Protein AF-A0A0A1A251-F1 (afdb_monomer_lite)

Foldseek 3Di:
DDDDPDDPVVVVVVVVVVVVVVVVVVVVVPVDPPPPPPPDPDDPPQPPPPVDDDQFDKDKGDKDKAFDDDVVRTQKIWIWIWMFTNPPPTKIKIWTWIDRSPDIWIWIDIPPPHTDTDDPDPDDDDDDDDDDDDDDDPPDDDDDDDPPDFKDWDDDPPDPDIDIDGDDPPDPWDKDWDWDDDQQFRTWTFIDTPVQATQWIWTQGNVRDIDIDGDDDDDDPDDDDDDDPVPDDPDDQDPPLLVLPVLWDKDWDQDPVPRDIDIDIDLVSCCSSPVVQKDKDWAFPPSHPDDPPGHTDIDIDGNVVSVVSSVVVSVVVVVVVVVVVVVVVVVVVVVVVVVVVVVVVD

Secondary structure (DSSP, 8-state):
--------HHHHHHHHHHHHHHHHHHHHHTS-------------------SS--SSSEEEPPPEEEEEEETTEEEEEEEEEEEEE-SSS--EEEEEEEE-SS-EEEEEEETTT--EEE--SS------SS-------TTS------TT-SEEEEE-TT-S-EEEEE--TT-SS-EEEEEE--SSSSEEEEEEETTS-EEEEEEE-TTS-EEEEESS----S--PPP--GGG--S--PPPSHHHHGGG---EEEE-TTT--EEEE--HHHHHHH-GGGEEEEEE-SSSS---TT--PEEEEEE-HHHHHHHHHHHHHHHHHHHHHHHHHHHHHHHHHHHHHHHHHT-

Radius of gyration: 42.55 Å; chains: 1; bounding box: 108×93×122 Å

InterPro domains:
  IPR030392 Intramolecular chaperone auto-processing domain [PF13884] (227-278)
  IPR030392 Intramolecular chaperone auto-processing domain [PS51688] (227-329)

Organism: Escherichia coli (NCBI:txid562)

Sequence (346 aa):
MVTKTVIPDDIKTLKSDVSKLKTDQGNYATKSYVDNKTTWNGYCNVIYDQKTLPTTGTIFSGKLHLSNKTGETENAYSDIYTRKNIDGTKDTMTRIVTHNGTKGIFWDFSDLYGGTLIFPGSDGYLKMGNCLMSYGVRGSNALIKFDNTDSLQIKYANHGSTMTLNTQGTAYSGVSTLLWGNSSRPVVYEIRDDGGLFLFYAQRNPDKTYQLEINGSCKATSFDQVSDRDLKENIQVIDNATERIRLMNGYTYRLKSNGMPYAGVIAQEALNAIPESVGSTIKYKSGDNGSDGEEGERYYTVDYSGVTGLLVQVARESDDRITALEEENAELRQRLSAIEAALASK

pLDDT: mean 82.23, std 15.15, range [40.25, 98.38]

Structure (mmCIF, N/CA/C/O backbone):
data_AF-A0A0A1A251-F1
#
_entry.id   AF-A0A0A1A251-F1
#
loop_
_atom_site.group_PDB
_atom_site.id
_atom_site.type_symbol
_atom_site.label_atom_id
_atom_site.label_alt_id
_atom_site.label_comp_id
_atom_site.label_asym_id
_atom_site.label_entity_id
_atom_site.label_seq_id
_atom_site.pdbx_PDB_ins_code
_atom_site.Cartn_x
_atom_site.Cartn_y
_atom_site.Cartn_z
_atom_site.occupancy
_atom_site.B_iso_or_equiv
_atom_site.auth_seq_id
_atom_site.auth_comp_id
_atom_site.auth_asym_id
_atom_site.auth_atom_id
_atom_site.pdbx_PDB_model_num
ATOM 1 N N . MET A 1 1 ? -7.389 71.622 -59.342 1.00 45.22 1 MET A N 1
ATOM 2 C CA . MET A 1 1 ? -7.476 70.544 -58.335 1.00 45.22 1 MET A CA 1
ATOM 3 C C . MET A 1 1 ? -6.833 69.299 -58.918 1.00 45.22 1 MET A C 1
ATOM 5 O O . MET A 1 1 ? -7.284 68.859 -59.963 1.00 45.22 1 MET A O 1
ATOM 9 N N . VAL A 1 2 ? -5.795 68.754 -58.284 1.00 40.25 2 VAL A N 1
ATOM 10 C CA . VAL A 1 2 ? -5.354 67.371 -58.522 1.00 40.25 2 VAL A CA 1
ATOM 11 C C . VAL A 1 2 ? -5.180 66.754 -57.141 1.00 40.25 2 VAL A C 1
ATOM 13 O O . VAL A 1 2 ? -4.239 67.070 -56.417 1.00 40.25 2 VAL A O 1
ATOM 16 N N . THR A 1 3 ? -6.161 65.962 -56.728 1.00 42.28 3 THR A N 1
ATOM 17 C CA . THR A 1 3 ? -6.133 65.194 -55.485 1.00 42.28 3 THR A CA 1
ATOM 18 C C . THR A 1 3 ? -5.061 64.115 -55.602 1.00 42.28 3 THR A C 1
ATOM 20 O O . THR A 1 3 ? -5.170 63.216 -56.433 1.00 42.28 3 THR A O 1
ATOM 23 N N . LYS A 1 4 ? -4.005 64.216 -54.785 1.00 54.25 4 LYS A N 1
ATOM 24 C CA . LYS A 1 4 ? -3.019 63.143 -54.603 1.00 54.25 4 LYS A CA 1
ATOM 25 C C . LYS A 1 4 ? -3.749 61.901 -54.093 1.00 54.25 4 LYS A C 1
ATOM 27 O O . LYS A 1 4 ? -4.326 61.936 -53.010 1.00 54.25 4 LYS A O 1
ATOM 32 N N . THR A 1 5 ? -3.704 60.814 -54.855 1.00 55.72 5 THR A N 1
ATOM 33 C CA . THR A 1 5 ? -4.191 59.503 -54.421 1.00 55.72 5 THR A CA 1
ATOM 34 C C . THR A 1 5 ? -3.374 59.048 -53.213 1.00 55.72 5 THR A C 1
ATOM 36 O O . THR A 1 5 ? -2.205 58.682 -53.343 1.00 55.72 5 THR A O 1
ATOM 39 N N . VAL A 1 6 ? -3.972 59.112 -52.024 1.00 60.19 6 VAL A N 1
ATOM 40 C CA . VAL A 1 6 ? -3.420 58.508 -50.810 1.00 60.19 6 VAL A CA 1
ATOM 41 C C . VAL A 1 6 ? -3.557 57.000 -50.985 1.00 60.19 6 VAL A C 1
ATOM 43 O O . VAL A 1 6 ? -4.666 56.476 -51.014 1.00 60.19 6 VAL A O 1
ATOM 46 N N . ILE A 1 7 ? -2.438 56.305 -51.186 1.00 61.44 7 ILE A N 1
ATOM 47 C CA . ILE A 1 7 ? -2.423 54.839 -51.181 1.00 61.44 7 ILE A CA 1
ATOM 48 C C . ILE A 1 7 ? -2.736 54.409 -49.739 1.00 61.44 7 ILE A C 1
ATOM 50 O O . ILE A 1 7 ? -1.972 54.812 -48.859 1.00 61.44 7 ILE A O 1
ATOM 54 N N . PRO A 1 8 ? -3.808 53.631 -49.488 1.00 62.44 8 PRO A N 1
ATOM 55 C CA . PRO A 1 8 ? -4.135 53.121 -48.158 1.00 62.44 8 PRO A CA 1
ATOM 56 C C . PRO A 1 8 ? -2.921 52.427 -47.540 1.00 62.44 8 PRO A C 1
ATOM 58 O O . PRO A 1 8 ? -2.254 51.643 -48.222 1.00 62.44 8 PRO A O 1
ATOM 61 N N . ASP A 1 9 ? -2.614 52.721 -46.277 1.00 66.25 9 ASP A N 1
ATOM 62 C CA . ASP A 1 9 ? -1.416 52.196 -45.611 1.00 66.25 9 ASP A CA 1
ATOM 63 C C . ASP A 1 9 ? -1.382 50.657 -45.600 1.00 66.25 9 ASP A C 1
ATOM 65 O O . ASP A 1 9 ? -0.316 50.066 -45.776 1.00 66.25 9 ASP A O 1
ATOM 69 N N . ASP A 1 10 ? -2.550 50.013 -45.590 1.00 68.81 10 ASP A N 1
ATOM 70 C CA . ASP A 1 10 ? -2.715 48.560 -45.720 1.00 68.81 10 ASP A CA 1
ATOM 71 C C . ASP A 1 10 ? -2.065 47.984 -46.990 1.00 68.81 10 ASP A C 1
ATOM 73 O O . ASP A 1 10 ? -1.482 46.900 -46.965 1.00 68.81 10 ASP A O 1
ATOM 77 N N . ILE A 1 11 ? -2.086 48.718 -48.111 1.00 73.56 11 ILE A N 1
ATOM 78 C CA . ILE A 1 11 ? -1.468 48.273 -49.371 1.00 73.56 11 ILE A CA 1
ATOM 79 C C . ILE A 1 11 ? 0.064 48.289 -49.276 1.00 73.56 11 ILE A C 1
ATOM 81 O O . ILE A 1 11 ? 0.733 47.465 -49.907 1.00 73.56 11 ILE A O 1
ATOM 85 N N . LYS A 1 12 ? 0.650 49.214 -48.505 1.00 71.88 12 LYS A N 1
ATOM 86 C CA . LYS A 1 12 ? 2.104 49.234 -48.279 1.00 71.88 12 LYS A CA 1
ATOM 87 C C . LYS A 1 12 ? 2.526 48.080 -47.376 1.00 71.88 12 LYS A C 1
ATOM 89 O O . LYS A 1 12 ? 3.526 47.429 -47.679 1.00 71.88 12 LYS A O 1
ATOM 94 N N . THR A 1 13 ? 1.742 47.797 -46.339 1.00 73.38 13 THR A N 1
ATOM 95 C CA . THR A 1 13 ? 1.955 46.659 -45.435 1.00 73.38 13 THR A CA 1
ATOM 96 C C . THR A 1 13 ? 1.890 45.340 -46.205 1.00 73.38 13 THR A C 1
ATOM 98 O O . THR A 1 13 ? 2.851 44.576 -46.183 1.00 73.38 13 THR A O 1
ATOM 101 N N . LEU A 1 14 ? 0.865 45.151 -47.046 1.00 76.19 14 LEU A N 1
ATOM 102 C CA . LEU A 1 14 ? 0.738 43.972 -47.914 1.00 76.19 14 LEU A CA 1
ATOM 103 C C . LEU A 1 14 ? 1.943 43.772 -48.844 1.00 76.19 14 LEU A C 1
ATOM 105 O O . LEU A 1 14 ? 2.403 42.650 -49.037 1.00 76.19 14 LEU A O 1
ATOM 109 N N . LYS A 1 15 ? 2.497 44.844 -49.424 1.00 78.88 15 LYS A N 1
ATOM 110 C CA . LYS A 1 15 ? 3.700 44.741 -50.273 1.00 78.88 15 LYS A CA 1
ATOM 111 C C . LYS A 1 15 ? 4.945 44.334 -49.484 1.00 78.88 15 LYS A C 1
ATOM 113 O O . LYS A 1 15 ? 5.782 43.599 -50.016 1.00 78.88 15 LYS A O 1
ATOM 118 N N . SER A 1 16 ? 5.075 44.817 -48.249 1.00 77.56 16 SER A N 1
ATOM 119 C CA . SER A 1 16 ? 6.163 44.432 -47.349 1.00 77.56 16 SER A CA 1
ATOM 120 C C . SER A 1 16 ? 6.054 42.954 -46.978 1.00 77.56 16 SER A C 1
ATOM 122 O O . SER A 1 16 ? 7.013 42.208 -47.174 1.00 77.56 16 SER A O 1
ATOM 124 N N . ASP A 1 17 ? 4.860 42.508 -46.588 1.00 81.12 17 ASP A N 1
ATOM 125 C CA . ASP A 1 17 ? 4.595 41.121 -46.206 1.00 81.12 17 ASP A CA 1
ATOM 126 C C . ASP A 1 17 ? 4.810 40.154 -47.374 1.00 81.12 17 ASP A C 1
ATOM 128 O O . ASP A 1 17 ? 5.476 39.134 -47.218 1.00 81.12 17 ASP A O 1
ATOM 132 N N . VAL A 1 18 ? 4.356 40.500 -48.584 1.00 82.69 18 VAL A N 1
ATOM 133 C CA . VAL A 1 18 ? 4.596 39.692 -49.796 1.00 82.69 18 VAL A CA 1
ATOM 134 C C . VAL A 1 18 ? 6.088 39.615 -50.146 1.00 82.69 18 VAL A C 1
ATOM 136 O O . VAL A 1 18 ? 6.569 38.572 -50.591 1.00 82.69 18 VAL A O 1
ATOM 139 N N . SER A 1 19 ? 6.847 40.694 -49.940 1.00 80.62 19 SER A N 1
ATOM 140 C CA . SER A 1 19 ? 8.300 40.695 -50.175 1.00 80.62 19 SER A CA 1
ATOM 141 C C . SER A 1 19 ? 9.042 39.851 -49.137 1.00 80.62 19 SER A C 1
ATOM 143 O O . SER A 1 19 ? 9.991 39.138 -49.478 1.00 80.62 19 SER A O 1
ATOM 145 N N . LYS A 1 20 ? 8.571 39.879 -47.886 1.00 78.38 20 LYS A N 1
ATOM 146 C CA . LYS A 1 20 ? 9.088 39.057 -46.794 1.00 78.38 20 LYS A CA 1
ATOM 147 C C . LYS A 1 20 ? 8.794 37.580 -47.044 1.00 78.38 20 LYS A C 1
ATOM 149 O O . LYS A 1 20 ? 9.722 36.787 -47.049 1.00 78.38 20 LYS A O 1
ATOM 154 N N . LEU A 1 21 ? 7.564 37.240 -47.435 1.00 76.94 21 LEU A N 1
ATOM 155 C CA . LEU A 1 21 ? 7.174 35.885 -47.834 1.00 76.94 21 LEU A CA 1
ATOM 156 C C . LEU A 1 21 ? 7.978 35.358 -49.027 1.00 76.94 21 LEU A C 1
ATOM 158 O O . LEU A 1 21 ? 8.352 34.193 -49.021 1.00 76.94 21 LEU A O 1
ATOM 162 N N . LYS A 1 22 ? 8.296 36.186 -50.033 1.00 76.50 22 LYS A N 1
ATOM 163 C CA . LYS A 1 22 ? 9.181 35.777 -51.143 1.00 76.50 22 LYS A CA 1
ATOM 164 C C . LYS A 1 22 ? 10.608 35.494 -50.682 1.00 76.50 22 LYS A C 1
ATOM 166 O O . LYS A 1 22 ? 11.213 34.525 -51.132 1.00 76.50 22 LYS A O 1
ATOM 171 N N . THR A 1 23 ? 11.135 36.336 -49.797 1.00 73.12 23 THR A N 1
ATOM 172 C CA . THR A 1 23 ? 12.469 36.152 -49.210 1.00 73.12 23 THR A CA 1
ATOM 173 C C . THR A 1 23 ? 12.506 34.888 -48.358 1.00 73.12 23 THR A C 1
ATOM 175 O O . THR A 1 23 ? 13.392 34.055 -48.521 1.00 73.12 23 THR A O 1
ATOM 178 N N . ASP A 1 24 ? 11.490 34.694 -47.521 1.00 71.44 24 ASP A N 1
ATOM 179 C CA . ASP A 1 24 ? 11.350 33.524 -46.667 1.00 71.44 24 ASP A CA 1
ATOM 180 C C . ASP A 1 24 ? 11.164 32.258 -47.510 1.00 71.44 24 ASP A C 1
ATOM 182 O O . ASP A 1 24 ? 11.850 31.273 -47.271 1.00 71.44 24 ASP A O 1
ATOM 186 N N . GLN A 1 25 ? 10.341 32.281 -48.563 1.00 68.50 25 GLN A N 1
ATOM 187 C CA . GLN A 1 25 ? 10.191 31.163 -49.501 1.00 68.50 25 GLN A CA 1
ATOM 188 C C . GLN A 1 25 ? 11.515 30.830 -50.214 1.00 68.50 25 GLN A C 1
ATOM 190 O O . GLN A 1 25 ? 11.836 29.653 -50.375 1.00 68.50 25 GLN A O 1
ATOM 195 N N . GLY A 1 26 ? 12.317 31.837 -50.577 1.00 61.28 26 GLY A N 1
ATOM 196 C CA . GLY A 1 26 ? 13.678 31.652 -51.096 1.00 61.28 26 GLY A CA 1
ATOM 197 C C . GLY A 1 26 ? 14.648 31.052 -50.067 1.00 61.28 26 GLY A C 1
ATOM 198 O O . GLY A 1 26 ? 15.465 30.197 -50.410 1.00 61.28 26 GLY A O 1
ATOM 199 N N . ASN A 1 27 ? 14.516 31.422 -48.792 1.00 58.94 27 ASN A N 1
ATOM 200 C CA . ASN A 1 27 ? 15.320 30.887 -47.688 1.00 58.94 27 ASN A CA 1
ATOM 201 C C . ASN A 1 27 ? 14.902 29.458 -47.288 1.00 58.94 27 ASN A C 1
ATOM 203 O O . ASN A 1 27 ? 15.744 28.620 -46.972 1.00 58.94 27 ASN A O 1
ATOM 207 N N . TYR A 1 28 ? 13.608 29.132 -47.354 1.00 55.59 28 TYR A N 1
ATOM 208 C CA . TYR A 1 28 ? 13.104 27.772 -47.141 1.00 55.59 28 TYR A CA 1
ATOM 209 C C . TYR A 1 28 ? 13.457 26.843 -48.310 1.00 55.59 28 TYR A C 1
ATOM 211 O O . TYR A 1 28 ? 13.792 25.684 -48.072 1.00 55.59 28 TYR A O 1
ATOM 219 N N . ALA A 1 29 ? 13.467 27.348 -49.549 1.00 52.81 29 ALA A N 1
ATOM 220 C CA . ALA A 1 29 ? 13.950 26.612 -50.720 1.00 52.81 29 ALA A CA 1
ATOM 221 C C . ALA A 1 29 ? 15.474 26.371 -50.698 1.00 52.81 29 ALA A C 1
ATOM 223 O O . ALA A 1 29 ? 15.957 25.446 -51.346 1.00 52.81 29 ALA A O 1
ATOM 224 N N . THR A 1 30 ? 16.231 27.164 -49.929 1.00 48.81 30 THR A N 1
ATOM 225 C CA . THR A 1 30 ? 17.689 27.034 -49.752 1.00 48.81 30 THR A CA 1
ATOM 226 C C . THR A 1 30 ? 18.106 26.335 -48.458 1.00 48.81 30 THR A C 1
ATOM 228 O O . THR A 1 30 ? 19.303 26.276 -48.165 1.00 48.81 30 THR A O 1
ATOM 231 N N . LYS A 1 31 ? 17.196 25.632 -47.758 1.00 49.53 31 LYS A N 1
ATOM 232 C CA . LYS A 1 31 ? 17.601 24.388 -47.071 1.00 49.53 31 LYS A CA 1
ATOM 233 C C . LYS A 1 31 ? 17.962 23.367 -48.149 1.00 49.53 31 LYS A C 1
ATOM 235 O O . LYS A 1 31 ? 17.217 22.448 -48.467 1.00 49.53 31 LYS A O 1
ATOM 240 N N . SER A 1 32 ? 19.109 23.642 -48.759 1.00 49.88 32 SER A N 1
ATOM 241 C CA . SER A 1 32 ? 19.716 22.968 -49.881 1.00 49.88 32 SER A CA 1
ATOM 242 C C . SER A 1 32 ? 20.107 21.591 -49.388 1.00 49.88 32 SER A C 1
ATOM 244 O O . SER A 1 32 ? 21.165 21.391 -48.792 1.00 49.88 32 SER A O 1
ATOM 246 N N . TYR A 1 33 ? 19.196 20.640 -49.546 1.00 48.81 33 TYR A N 1
ATOM 247 C CA . TYR A 1 33 ? 19.563 19.243 -49.491 1.00 48.81 33 TYR A CA 1
ATOM 248 C C . TYR A 1 33 ? 20.464 19.012 -50.708 1.00 48.81 33 TYR A C 1
ATOM 250 O O . TYR A 1 33 ? 19.983 18.810 -51.821 1.00 48.81 33 TYR A O 1
ATOM 258 N N . VAL A 1 34 ? 21.778 19.165 -50.524 1.00 52.56 34 VAL A N 1
ATOM 259 C CA . VAL A 1 34 ? 22.762 18.875 -51.569 1.00 52.56 34 VAL A CA 1
ATOM 260 C C . VAL A 1 34 ? 22.859 17.359 -51.665 1.00 52.56 34 VAL A C 1
ATOM 262 O O . VAL A 1 34 ? 23.668 16.716 -51.000 1.00 52.56 34 VAL A O 1
ATOM 265 N N . ASP A 1 35 ? 21.966 16.787 -52.462 1.00 48.88 35 ASP A N 1
ATOM 266 C CA . ASP A 1 35 ? 21.934 15.368 -52.777 1.00 48.88 35 ASP A CA 1
ATOM 267 C C . ASP A 1 35 ? 23.047 15.046 -53.781 1.00 48.88 35 ASP A C 1
ATOM 269 O O . ASP A 1 35 ? 22.814 14.897 -54.980 1.00 48.88 35 ASP A O 1
ATOM 273 N N . ASN A 1 36 ? 24.291 14.982 -53.305 1.00 53.72 36 ASN A N 1
ATOM 274 C CA . ASN A 1 36 ? 25.404 14.458 -54.095 1.00 53.72 36 ASN A CA 1
ATOM 275 C C . ASN A 1 36 ? 25.259 12.926 -54.184 1.00 53.72 36 ASN A C 1
ATOM 277 O O . ASN A 1 36 ? 26.004 12.173 -53.556 1.00 53.72 36 ASN A O 1
ATOM 281 N N . LYS A 1 37 ? 24.253 12.450 -54.933 1.00 49.19 37 LYS A N 1
ATOM 282 C CA . LYS A 1 37 ? 24.068 11.025 -55.242 1.00 49.19 37 LYS A CA 1
ATOM 283 C C . LYS A 1 37 ? 25.188 10.554 -56.155 1.00 49.19 37 LYS A C 1
ATOM 285 O O . LYS A 1 37 ? 25.022 10.471 -57.369 1.00 49.19 37 LYS A O 1
ATOM 290 N N . THR A 1 38 ? 26.319 10.174 -55.584 1.00 56.97 38 THR A N 1
ATOM 291 C CA . THR A 1 38 ? 27.249 9.293 -56.287 1.00 56.97 38 THR A CA 1
ATOM 292 C C . THR A 1 38 ? 26.691 7.877 -56.164 1.00 56.97 38 THR A C 1
ATOM 294 O O . THR A 1 38 ? 26.918 7.189 -55.172 1.00 56.97 38 THR A O 1
ATOM 297 N N . THR A 1 39 ? 25.886 7.441 -57.133 1.00 47.16 39 THR A N 1
ATOM 298 C CA . THR A 1 39 ? 25.411 6.052 -57.186 1.00 47.16 39 THR A CA 1
ATOM 299 C C . THR A 1 39 ? 26.585 5.136 -57.516 1.00 47.16 39 THR A C 1
ATOM 301 O O . THR A 1 39 ? 27.052 5.112 -58.654 1.00 47.16 39 THR A O 1
ATOM 304 N N . TRP A 1 40 ? 27.072 4.381 -56.532 1.00 54.03 40 TRP A N 1
ATOM 305 C CA . TRP A 1 40 ? 28.081 3.347 -56.745 1.00 54.03 40 TRP A CA 1
ATOM 306 C C . TRP A 1 40 ? 27.384 1.993 -56.944 1.00 54.03 40 TRP A C 1
ATOM 308 O O . TRP A 1 40 ? 27.112 1.272 -55.989 1.00 54.03 40 TRP A O 1
ATOM 318 N N . ASN A 1 41 ? 27.056 1.654 -58.196 1.00 43.34 41 ASN A N 1
ATOM 319 C CA . ASN A 1 41 ? 26.509 0.343 -58.580 1.00 43.34 41 ASN A CA 1
ATOM 320 C C . ASN A 1 41 ? 27.643 -0.679 -58.769 1.00 43.34 41 ASN A C 1
ATOM 322 O O . ASN A 1 41 ? 27.860 -1.198 -59.862 1.00 43.34 41 ASN A O 1
ATOM 326 N N . GLY A 1 42 ? 28.403 -0.930 -57.706 1.00 48.47 42 GLY A N 1
ATOM 327 C CA . GLY A 1 42 ? 29.451 -1.944 -57.673 1.00 48.47 42 GLY A CA 1
ATOM 328 C C . GLY A 1 42 ? 29.182 -2.955 -56.567 1.00 48.47 42 GLY A C 1
ATOM 329 O O . GLY A 1 42 ? 28.908 -2.581 -55.429 1.00 48.47 42 GLY A O 1
ATOM 330 N N . TYR A 1 43 ? 29.281 -4.247 -56.880 1.00 46.03 43 TYR A N 1
ATOM 331 C CA . TYR A 1 43 ? 29.385 -5.279 -55.852 1.00 46.03 43 TYR A CA 1
ATOM 332 C C . TYR A 1 43 ? 30.736 -5.105 -55.151 1.00 46.03 43 TYR A C 1
ATOM 334 O O . TYR A 1 43 ? 31.789 -5.308 -55.756 1.00 46.03 43 TYR A O 1
ATOM 342 N N . CYS A 1 44 ? 30.726 -4.693 -53.884 1.00 51.84 44 CYS A N 1
ATOM 343 C CA . CYS A 1 44 ? 31.941 -4.640 -53.083 1.00 51.84 44 CYS A CA 1
ATOM 344 C C . CYS A 1 44 ? 32.313 -6.073 -52.668 1.00 51.84 44 CYS A C 1
ATOM 346 O O . CYS A 1 44 ? 31.840 -6.577 -51.650 1.00 51.84 44 CYS A O 1
ATOM 348 N N . ASN A 1 45 ? 33.122 -6.762 -53.476 1.00 50.34 45 ASN A N 1
ATOM 349 C CA . ASN A 1 45 ? 33.692 -8.057 -53.102 1.00 50.34 45 ASN A CA 1
ATOM 350 C C . ASN A 1 45 ? 34.781 -7.840 -52.042 1.00 50.34 45 ASN A C 1
ATOM 352 O O . ASN A 1 45 ? 35.961 -7.732 -52.364 1.00 50.34 45 ASN A O 1
ATOM 356 N N . VAL A 1 46 ? 34.392 -7.766 -50.769 1.00 56.22 46 VAL A N 1
ATOM 357 C CA . VAL A 1 46 ? 35.328 -7.625 -49.642 1.00 56.22 46 VAL A CA 1
ATOM 358 C C . VAL A 1 46 ? 35.694 -8.997 -49.078 1.00 56.22 46 VAL A C 1
ATOM 360 O O . VAL A 1 46 ? 35.458 -9.286 -47.908 1.00 56.22 46 VAL A O 1
ATOM 363 N N . ILE A 1 47 ? 36.261 -9.877 -49.903 1.00 55.16 47 ILE A N 1
ATOM 364 C CA . ILE A 1 47 ? 36.994 -11.032 -49.369 1.00 55.16 47 ILE A CA 1
ATOM 365 C C . ILE A 1 47 ? 38.456 -10.611 -49.287 1.00 55.16 47 ILE A C 1
ATOM 367 O O . ILE A 1 47 ? 39.162 -10.585 -50.292 1.00 55.16 47 ILE A O 1
ATOM 371 N N . TYR A 1 48 ? 38.903 -10.244 -48.086 1.00 59.38 48 TYR A N 1
ATOM 372 C CA . TYR A 1 48 ? 40.326 -10.080 -47.812 1.00 59.38 48 TYR A CA 1
ATOM 373 C C . TYR A 1 48 ? 40.898 -11.446 -47.419 1.00 59.38 48 TYR A C 1
ATOM 375 O O . TYR A 1 48 ? 40.835 -11.848 -46.258 1.00 59.38 48 TYR A O 1
ATOM 383 N N . ASP A 1 49 ? 41.398 -12.187 -48.411 1.00 61.69 49 ASP A N 1
ATOM 384 C CA . ASP A 1 49 ? 42.076 -13.472 -48.208 1.00 61.69 49 ASP A CA 1
ATOM 385 C C . ASP A 1 49 ? 43.496 -13.236 -47.677 1.00 61.69 49 ASP A C 1
ATOM 387 O O . ASP A 1 49 ? 44.490 -13.221 -48.412 1.00 61.69 49 ASP A O 1
ATOM 391 N N . GLN A 1 50 ? 43.591 -12.972 -46.374 1.00 63.28 50 GLN A N 1
ATOM 392 C CA . GLN A 1 50 ? 44.878 -12.863 -45.709 1.00 63.28 50 GLN A CA 1
ATOM 393 C C . GLN A 1 50 ? 45.432 -14.264 -45.434 1.00 63.28 50 GLN A C 1
ATOM 395 O O . GLN A 1 50 ? 45.157 -14.860 -44.395 1.00 63.28 50 GLN A O 1
ATOM 400 N N . LYS A 1 51 ? 46.258 -14.771 -46.358 1.00 66.31 51 LYS A N 1
ATOM 401 C CA . LYS A 1 51 ? 46.864 -16.117 -46.285 1.00 66.31 51 LYS A CA 1
ATOM 402 C C . LYS A 1 51 ? 47.644 -16.397 -44.991 1.00 66.31 51 LYS A C 1
ATOM 404 O O . LYS A 1 51 ? 47.754 -17.553 -44.594 1.00 66.31 51 LYS A O 1
ATOM 409 N N . THR A 1 52 ? 48.147 -15.350 -44.329 1.00 69.88 52 THR A N 1
ATOM 410 C CA . THR A 1 52 ? 48.821 -15.432 -43.025 1.00 69.88 52 THR A CA 1
ATOM 411 C C . THR A 1 52 ? 48.360 -14.285 -42.129 1.00 69.88 52 THR A C 1
ATOM 413 O O . THR A 1 52 ? 48.616 -13.116 -42.429 1.00 69.88 52 THR A O 1
ATOM 416 N N . LEU A 1 53 ? 47.688 -14.606 -41.022 1.00 69.50 53 LEU A N 1
ATOM 417 C CA . LEU A 1 53 ? 47.328 -13.619 -40.002 1.00 69.50 53 LEU A CA 1
ATOM 418 C C . LEU A 1 53 ? 48.592 -13.103 -39.293 1.00 69.50 53 LEU A C 1
ATOM 420 O O . LEU A 1 53 ? 49.527 -13.883 -39.091 1.00 69.50 53 LEU A O 1
ATOM 424 N N . PRO A 1 54 ? 48.645 -11.816 -38.898 1.00 74.75 54 PRO A N 1
ATOM 425 C CA . PRO A 1 54 ? 49.716 -11.340 -38.031 1.00 74.75 54 PRO A CA 1
ATOM 426 C C . PRO A 1 54 ? 49.651 -12.093 -36.693 1.00 74.75 54 PRO A C 1
ATOM 428 O O . PRO A 1 54 ? 48.636 -12.709 -36.376 1.00 74.75 54 PRO A O 1
ATOM 431 N N . THR A 1 55 ? 50.733 -12.080 -35.917 1.00 74.25 55 THR A N 1
ATOM 432 C CA . THR A 1 55 ? 50.797 -12.751 -34.605 1.00 74.25 55 THR A CA 1
ATOM 433 C C . THR A 1 55 ? 50.367 -11.849 -33.446 1.00 74.25 55 THR A C 1
ATOM 435 O O . THR A 1 55 ? 50.125 -12.346 -32.350 1.00 74.25 55 THR A O 1
ATOM 438 N N . THR A 1 56 ? 50.235 -10.540 -33.683 1.00 78.81 56 THR A N 1
ATOM 439 C CA . THR A 1 56 ? 49.735 -9.530 -32.736 1.00 78.81 56 THR A CA 1
ATOM 440 C C . THR A 1 56 ? 48.916 -8.457 -33.468 1.00 78.81 56 THR A C 1
ATOM 442 O O . THR A 1 56 ? 48.974 -8.342 -34.694 1.00 78.81 56 THR A O 1
ATOM 445 N N . GLY A 1 57 ? 48.149 -7.659 -32.718 1.00 75.94 57 GLY A N 1
ATOM 446 C CA . GLY A 1 57 ? 47.407 -6.505 -33.236 1.00 75.94 57 GLY A CA 1
ATOM 447 C C . GLY A 1 57 ? 45.944 -6.783 -33.597 1.00 75.94 57 GLY A C 1
ATOM 448 O O . GLY A 1 57 ? 45.355 -7.782 -33.184 1.00 75.94 57 GLY A O 1
ATOM 449 N N . THR A 1 58 ? 45.349 -5.867 -34.362 1.00 76.62 58 THR A N 1
ATOM 450 C CA . THR A 1 58 ? 43.939 -5.910 -34.773 1.00 76.62 58 THR A CA 1
ATOM 451 C C . THR A 1 58 ? 43.852 -6.057 -36.284 1.00 76.62 58 THR A C 1
ATOM 453 O O . THR A 1 58 ? 44.436 -5.265 -37.023 1.00 76.62 58 THR A O 1
ATOM 456 N N . ILE A 1 59 ? 43.078 -7.032 -36.747 1.00 76.81 59 ILE A N 1
ATOM 457 C CA . ILE A 1 59 ? 42.697 -7.154 -38.154 1.00 76.81 59 ILE A CA 1
ATOM 458 C C . ILE A 1 59 ? 41.296 -6.582 -38.362 1.00 76.81 59 ILE A C 1
ATOM 460 O O . ILE A 1 59 ? 40.434 -6.691 -37.489 1.00 76.81 59 ILE A O 1
ATOM 464 N N . PHE A 1 60 ? 41.058 -5.999 -39.530 1.00 74.56 60 PHE A N 1
ATOM 465 C CA . PHE A 1 60 ? 39.755 -5.495 -39.951 1.00 74.56 60 PHE A CA 1
ATOM 466 C C . PHE A 1 60 ? 39.307 -6.260 -41.198 1.00 74.56 60 PHE A C 1
ATOM 468 O O . PHE A 1 60 ? 40.136 -6.597 -42.045 1.00 74.56 60 PHE A O 1
ATOM 475 N N . SER A 1 61 ? 38.002 -6.496 -41.349 1.00 66.62 61 SER A N 1
ATOM 476 C CA . SER A 1 61 ? 37.455 -6.667 -42.694 1.00 66.62 61 SER A CA 1
ATOM 477 C C . SER A 1 61 ? 37.690 -5.377 -43.473 1.00 66.62 61 SER A C 1
ATOM 479 O O . SER A 1 61 ? 37.892 -4.314 -42.878 1.00 66.62 61 SER A O 1
ATOM 481 N N . GLY A 1 62 ? 37.597 -5.418 -44.802 1.00 69.38 62 GLY A N 1
ATOM 482 C CA . GLY A 1 62 ? 37.487 -4.160 -45.536 1.00 69.38 62 GLY A CA 1
ATOM 483 C C . GLY A 1 62 ? 36.366 -3.299 -44.936 1.00 69.38 62 GLY A C 1
ATOM 484 O O . GLY A 1 62 ? 35.325 -3.804 -44.503 1.00 69.38 62 GLY A O 1
ATOM 485 N N . LYS A 1 63 ? 36.658 -2.005 -44.824 1.00 75.62 63 LYS A N 1
ATOM 486 C CA . LYS A 1 63 ? 35.828 -1.001 -44.167 1.00 75.62 63 LYS A CA 1
ATOM 487 C C . LYS A 1 63 ? 35.029 -0.266 -45.234 1.00 75.62 63 LYS A C 1
ATOM 489 O O . LYS A 1 63 ? 35.622 0.313 -46.143 1.00 75.62 63 LYS A O 1
ATOM 494 N N . LEU A 1 64 ? 33.705 -0.260 -45.120 1.00 79.69 64 LEU A N 1
ATOM 495 C CA . LEU A 1 64 ? 32.882 0.647 -45.914 1.00 79.69 64 LEU A CA 1
ATOM 496 C C . LEU A 1 64 ? 32.896 2.008 -45.219 1.00 79.69 64 LEU A C 1
ATOM 498 O O . LEU A 1 64 ? 32.431 2.093 -44.087 1.00 79.69 64 LEU A O 1
ATOM 502 N N . HIS A 1 65 ? 33.440 3.031 -45.877 1.00 82.31 65 HIS A N 1
ATOM 503 C CA . HIS A 1 65 ? 33.556 4.393 -45.353 1.00 82.31 65 HIS A CA 1
ATOM 504 C C . HIS A 1 65 ? 32.828 5.363 -46.283 1.00 82.31 65 HIS A C 1
ATOM 506 O O . HIS A 1 65 ? 33.159 5.478 -47.463 1.00 82.31 65 HIS A O 1
ATOM 512 N N . LEU A 1 66 ? 31.818 6.040 -45.750 1.00 80.69 66 LEU A N 1
ATOM 513 C CA . LEU A 1 66 ? 31.014 7.028 -46.459 1.00 80.69 66 LEU A CA 1
ATOM 514 C C . LEU A 1 66 ? 31.270 8.385 -45.816 1.00 80.69 66 LEU A C 1
ATOM 516 O O . LEU A 1 66 ? 30.874 8.581 -44.674 1.00 80.69 66 LEU A O 1
ATOM 520 N N . SER A 1 67 ? 31.915 9.314 -46.519 1.00 80.44 67 SER A N 1
ATOM 521 C CA . SER A 1 67 ? 32.330 10.609 -45.959 1.00 80.44 67 SER A CA 1
ATOM 522 C C . SER A 1 67 ? 31.807 11.799 -46.755 1.00 80.44 67 SER A C 1
ATOM 524 O O . SER A 1 67 ? 31.768 11.758 -47.985 1.00 80.44 67 SER A O 1
ATOM 526 N N . ASN A 1 68 ? 31.527 12.901 -46.064 1.00 79.44 68 ASN A N 1
ATOM 527 C CA . ASN A 1 68 ? 31.357 14.232 -46.633 1.00 79.44 68 ASN A CA 1
ATOM 528 C C . ASN A 1 68 ? 32.517 15.130 -46.176 1.00 79.44 68 ASN A C 1
ATOM 530 O O . ASN A 1 68 ? 32.787 15.232 -44.976 1.00 79.44 68 ASN A O 1
ATOM 534 N N . LYS A 1 69 ? 33.191 15.784 -47.127 1.00 79.69 69 LYS A N 1
ATOM 535 C CA . LYS A 1 69 ? 34.380 16.604 -46.869 1.00 79.69 69 LYS A CA 1
ATOM 536 C C . LYS A 1 69 ? 34.258 17.997 -47.475 1.00 79.69 69 LYS A C 1
ATOM 538 O O . LYS A 1 69 ? 33.674 18.156 -48.546 1.00 79.69 69 LYS A O 1
ATOM 543 N N . THR A 1 70 ? 34.891 18.971 -46.825 1.00 79.38 70 THR A N 1
ATOM 544 C CA . THR A 1 70 ? 35.197 20.289 -47.397 1.00 79.38 70 THR A CA 1
ATOM 545 C C . THR A 1 70 ? 36.714 20.423 -47.469 1.00 79.38 70 THR A C 1
ATOM 547 O O . THR A 1 70 ? 37.369 20.653 -46.454 1.00 79.38 70 THR A O 1
ATOM 550 N N . GLY A 1 71 ? 37.289 20.243 -48.661 1.00 82.94 71 GLY A N 1
ATOM 551 C CA . GLY A 1 71 ? 38.740 20.093 -48.805 1.00 82.94 71 GLY A CA 1
ATOM 552 C C . GLY A 1 71 ? 39.229 18.806 -48.132 1.00 82.94 71 GLY A C 1
ATOM 553 O O . GLY A 1 71 ? 38.680 17.734 -48.384 1.00 82.94 71 GLY A O 1
ATOM 554 N N . GLU A 1 72 ? 40.239 18.915 -47.266 1.00 80.19 72 GLU A N 1
ATOM 555 C CA . GLU A 1 72 ? 40.778 17.787 -46.485 1.00 80.19 72 GLU A CA 1
ATOM 556 C C . GLU A 1 72 ? 39.999 17.519 -45.186 1.00 80.19 72 GLU A C 1
ATOM 558 O O . GLU A 1 72 ? 40.129 16.448 -44.593 1.00 80.19 72 GLU A O 1
ATOM 563 N N . THR A 1 73 ? 39.153 18.461 -44.759 1.00 78.44 73 THR A N 1
ATOM 564 C CA . THR A 1 73 ? 38.372 18.341 -43.525 1.00 78.44 73 THR A CA 1
ATOM 565 C C . THR A 1 73 ? 37.158 17.447 -43.743 1.00 78.44 73 THR A C 1
ATOM 567 O O . THR A 1 73 ? 36.298 17.734 -44.577 1.00 78.44 73 THR A O 1
ATOM 570 N N . GLU A 1 74 ? 37.062 16.375 -42.961 1.00 78.06 74 GLU A N 1
ATOM 571 C CA . GLU A 1 74 ? 35.904 15.487 -42.934 1.00 78.06 74 GLU A CA 1
ATOM 572 C C . GLU A 1 74 ? 34.837 16.012 -41.972 1.00 78.06 74 GLU A C 1
ATOM 574 O O . GLU A 1 74 ? 35.028 16.042 -40.759 1.00 78.06 74 GLU A O 1
ATOM 579 N N . ASN A 1 75 ? 33.702 16.438 -42.524 1.00 78.94 75 ASN A N 1
ATOM 580 C CA . ASN A 1 75 ? 32.624 17.058 -41.754 1.00 78.94 75 ASN A CA 1
ATOM 581 C C . ASN A 1 75 ? 31.668 16.012 -41.170 1.00 78.94 75 ASN A C 1
ATOM 583 O O . ASN A 1 75 ? 31.109 16.200 -40.093 1.00 78.94 75 ASN A O 1
ATOM 587 N N . ALA A 1 76 ? 31.450 14.914 -41.895 1.00 80.56 76 ALA A N 1
ATOM 588 C CA . ALA A 1 76 ? 30.642 13.795 -41.437 1.00 80.56 76 ALA A CA 1
ATOM 589 C C . ALA A 1 76 ? 31.089 12.508 -42.123 1.00 80.56 76 ALA A C 1
ATOM 591 O O . ALA A 1 76 ? 31.442 12.529 -43.302 1.00 80.56 76 ALA A O 1
ATOM 592 N N . TYR A 1 77 ? 31.024 11.389 -41.411 1.00 82.88 77 TYR A N 1
ATOM 593 C CA . TYR A 1 77 ? 31.257 10.083 -42.011 1.00 82.88 77 TYR A CA 1
ATOM 594 C C . TYR A 1 77 ? 30.406 8.992 -41.366 1.00 82.88 77 TYR A C 1
ATOM 596 O O . TYR A 1 77 ? 29.868 9.156 -40.270 1.00 82.88 77 TYR A O 1
ATOM 604 N N . SER A 1 78 ? 30.260 7.870 -42.058 1.00 82.88 78 SER A N 1
ATOM 605 C CA . SER A 1 78 ? 29.712 6.635 -41.510 1.00 82.88 78 SER A CA 1
ATOM 606 C C . SER A 1 78 ? 30.562 5.450 -41.924 1.00 82.88 78 SER A C 1
ATOM 608 O O . SER A 1 78 ? 30.996 5.378 -43.074 1.00 82.88 78 SER A O 1
ATOM 610 N N . ASP A 1 79 ? 30.758 4.523 -40.989 1.00 83.06 79 ASP A N 1
ATOM 611 C CA . ASP A 1 79 ? 31.533 3.313 -41.224 1.00 83.06 79 ASP A CA 1
ATOM 612 C C . ASP A 1 79 ? 30.763 2.050 -40.868 1.00 83.06 79 ASP A C 1
ATOM 614 O O . ASP A 1 79 ? 30.036 2.007 -39.872 1.00 83.06 79 ASP A O 1
ATOM 618 N N . ILE A 1 80 ? 31.013 0.997 -41.646 1.00 85.94 80 ILE A N 1
ATOM 619 C CA . ILE A 1 80 ? 30.643 -0.378 -41.310 1.00 85.94 80 ILE A CA 1
ATOM 620 C C . ILE A 1 80 ? 31.874 -1.260 -41.502 1.00 85.94 80 ILE A C 1
ATOM 622 O O . ILE A 1 80 ? 32.470 -1.284 -42.583 1.00 85.94 80 ILE A O 1
ATOM 626 N N . TYR A 1 81 ? 32.271 -1.970 -40.447 1.00 79.31 81 TYR A N 1
ATOM 627 C CA . TYR A 1 81 ? 33.393 -2.906 -40.494 1.00 79.31 81 TYR A CA 1
ATOM 628 C C . TYR A 1 81 ? 33.271 -3.991 -39.427 1.00 79.31 81 TYR A C 1
ATOM 630 O O . TYR A 1 81 ? 32.666 -3.781 -38.371 1.00 79.31 81 TYR A O 1
ATOM 638 N N . THR A 1 82 ? 33.914 -5.130 -39.678 1.00 81.69 82 THR A N 1
ATOM 639 C CA . THR A 1 82 ? 34.227 -6.111 -38.643 1.00 81.69 82 THR A CA 1
ATOM 640 C C . THR A 1 82 ? 35.694 -6.003 -38.261 1.00 81.69 82 THR A C 1
ATOM 642 O O . THR A 1 82 ? 36.541 -5.683 -39.093 1.00 81.69 82 THR A O 1
ATOM 645 N N . ARG A 1 83 ? 36.031 -6.283 -37.007 1.00 79.44 83 ARG A N 1
ATOM 646 C CA . ARG A 1 83 ? 37.425 -6.399 -36.570 1.00 79.44 83 ARG A CA 1
ATOM 647 C C . ARG A 1 83 ? 37.609 -7.556 -35.605 1.00 79.44 83 ARG A C 1
ATOM 649 O O . ARG A 1 83 ? 36.649 -7.987 -34.968 1.00 79.44 83 ARG A O 1
ATOM 656 N N . LYS A 1 84 ? 38.849 -8.021 -35.495 1.00 78.06 84 LYS A N 1
ATOM 657 C CA . LYS A 1 84 ? 39.264 -9.070 -34.566 1.00 78.06 84 LYS A CA 1
ATOM 658 C C . LYS A 1 84 ? 40.644 -8.758 -33.997 1.00 78.06 84 LYS A C 1
ATOM 660 O O . LYS A 1 84 ? 41.563 -8.439 -34.751 1.00 78.06 84 LYS A O 1
ATOM 665 N N . ASN A 1 85 ? 40.791 -8.891 -32.683 1.00 77.88 85 ASN A N 1
ATOM 666 C CA . ASN A 1 85 ? 42.091 -8.834 -32.014 1.00 77.88 85 ASN A CA 1
ATOM 667 C C . ASN A 1 85 ? 42.771 -10.214 -32.054 1.00 77.88 85 ASN A C 1
ATOM 669 O O . ASN A 1 85 ? 42.114 -11.253 -31.945 1.00 77.88 85 ASN A O 1
ATOM 673 N N . ILE A 1 86 ? 44.080 -10.230 -32.296 1.00 73.69 86 ILE A N 1
ATOM 674 C CA . ILE A 1 86 ? 44.864 -11.442 -32.582 1.00 73.69 86 ILE A CA 1
ATOM 675 C C . ILE A 1 86 ? 45.534 -12.027 -31.326 1.00 73.69 86 ILE A C 1
ATOM 677 O O . ILE A 1 86 ? 45.854 -13.213 -31.299 1.00 73.69 86 ILE A O 1
ATOM 681 N N . ASP A 1 87 ? 45.680 -11.246 -30.258 1.00 63.97 87 ASP A N 1
ATOM 682 C CA . ASP A 1 87 ? 46.442 -11.557 -29.039 1.00 63.97 87 ASP A CA 1
ATOM 683 C C . ASP A 1 87 ? 45.712 -12.443 -28.004 1.00 63.97 87 ASP A C 1
ATOM 685 O O . ASP A 1 87 ? 46.077 -12.490 -26.832 1.00 63.97 87 ASP A O 1
ATOM 689 N N . GLY A 1 88 ? 44.744 -13.251 -28.447 1.00 56.78 88 GLY A N 1
ATOM 690 C CA . GLY A 1 88 ? 44.266 -14.420 -27.697 1.00 56.78 88 GLY A CA 1
ATOM 691 C C . GLY A 1 88 ? 43.047 -14.210 -26.793 1.00 56.78 88 GLY A C 1
ATOM 692 O O . GLY A 1 88 ? 42.386 -15.198 -26.468 1.00 56.78 88 GLY A O 1
ATOM 693 N N . THR A 1 89 ? 42.659 -12.974 -26.477 1.00 54.72 89 THR A N 1
ATOM 694 C CA . THR A 1 89 ? 41.315 -12.638 -25.963 1.00 54.72 89 THR A CA 1
ATOM 695 C C . THR A 1 89 ? 40.407 -12.359 -27.159 1.00 54.72 89 THR A C 1
ATOM 697 O O . THR A 1 89 ? 40.381 -11.265 -27.718 1.00 54.72 89 THR A O 1
ATOM 700 N N . LYS A 1 90 ? 39.804 -13.435 -27.668 1.00 57.09 90 LYS A N 1
ATOM 701 C CA . LYS A 1 90 ? 39.146 -13.529 -28.977 1.00 57.09 90 LYS A CA 1
ATOM 702 C C . LYS A 1 90 ? 37.848 -12.716 -29.047 1.00 57.09 90 LYS A C 1
ATOM 704 O O . LYS A 1 90 ? 36.783 -13.318 -28.990 1.00 57.09 90 LYS A O 1
ATOM 709 N N . ASP A 1 91 ? 37.949 -11.414 -29.291 1.00 66.69 91 ASP A N 1
ATOM 710 C CA . ASP A 1 91 ? 36.753 -10.596 -29.496 1.00 66.69 91 ASP A CA 1
ATOM 711 C C . ASP A 1 91 ? 36.555 -10.297 -30.981 1.00 66.69 91 ASP A C 1
ATOM 713 O O . ASP A 1 91 ? 37.342 -9.574 -31.609 1.00 66.69 91 ASP A O 1
ATOM 717 N N . THR A 1 92 ? 35.508 -10.872 -31.566 1.00 73.56 92 THR A N 1
ATOM 718 C CA . THR A 1 92 ? 35.031 -10.460 -32.887 1.00 73.56 92 THR A CA 1
ATOM 719 C C . THR A 1 92 ? 33.978 -9.388 -32.689 1.00 73.56 92 THR A C 1
ATOM 721 O O . THR A 1 92 ? 33.013 -9.590 -31.956 1.00 73.56 92 THR A O 1
ATOM 724 N N . MET A 1 93 ? 34.118 -8.256 -33.379 1.00 77.38 93 MET A N 1
ATOM 725 C CA . MET A 1 93 ? 33.070 -7.242 -33.358 1.00 77.38 93 MET A CA 1
ATOM 726 C C . MET A 1 93 ? 32.695 -6.722 -34.731 1.00 77.38 93 MET A C 1
ATOM 728 O O . MET A 1 93 ? 33.552 -6.564 -35.598 1.00 77.38 93 MET A O 1
ATOM 732 N N . THR A 1 94 ? 31.414 -6.406 -34.889 1.00 82.06 94 THR A N 1
ATOM 733 C CA . THR A 1 94 ? 30.877 -5.604 -35.990 1.00 82.06 94 THR A CA 1
ATOM 734 C C . THR A 1 94 ? 30.466 -4.250 -35.436 1.00 82.06 94 THR A C 1
ATOM 736 O O . THR A 1 94 ? 29.755 -4.201 -34.435 1.00 82.06 94 THR A O 1
ATOM 739 N N . ARG A 1 95 ? 30.892 -3.157 -36.073 1.00 83.06 95 ARG A N 1
ATOM 740 C CA . ARG A 1 95 ? 30.494 -1.796 -35.694 1.00 83.06 95 ARG A CA 1
ATOM 741 C C . ARG A 1 95 ? 29.757 -1.120 -36.836 1.00 83.06 95 ARG A C 1
ATOM 743 O O . ARG A 1 95 ? 30.222 -1.152 -37.974 1.00 83.06 95 ARG A O 1
ATOM 750 N N . ILE A 1 96 ? 28.662 -0.453 -36.494 1.00 86.44 96 ILE A N 1
ATOM 751 C CA . ILE A 1 96 ? 28.020 0.560 -37.332 1.00 86.44 96 ILE A CA 1
ATOM 752 C C . ILE A 1 96 ? 28.189 1.898 -36.615 1.00 86.44 96 ILE A C 1
ATOM 754 O O . ILE A 1 96 ? 27.870 2.013 -35.430 1.00 86.44 96 ILE A O 1
ATOM 758 N N . VAL A 1 97 ? 28.732 2.897 -37.307 1.00 83.75 97 VAL A N 1
ATOM 759 C CA . VAL A 1 97 ? 28.977 4.226 -36.732 1.00 83.75 97 VAL A CA 1
ATOM 760 C C . VAL A 1 97 ? 28.581 5.331 -37.695 1.00 83.75 97 VAL A C 1
ATOM 762 O O . VAL A 1 97 ? 28.824 5.229 -38.894 1.00 83.75 97 VAL A O 1
ATOM 765 N N . THR A 1 98 ? 28.046 6.416 -37.139 1.00 82.81 98 THR A N 1
ATOM 766 C CA . THR A 1 98 ? 27.893 7.707 -37.818 1.00 82.81 98 THR A CA 1
ATOM 767 C C . THR A 1 98 ? 28.499 8.799 -36.946 1.00 82.81 98 THR A C 1
ATOM 769 O O . THR A 1 98 ? 28.208 8.859 -35.753 1.00 82.81 98 THR A O 1
ATOM 772 N N . HIS A 1 99 ? 29.318 9.672 -37.531 1.00 82.06 99 HIS A N 1
ATOM 773 C CA . HIS A 1 99 ? 30.034 10.743 -36.838 1.00 82.06 99 HIS A CA 1
ATOM 774 C C . HIS A 1 99 ? 29.844 12.084 -37.554 1.00 82.06 99 HIS A C 1
ATOM 776 O O . HIS A 1 99 ? 29.799 12.134 -38.782 1.00 82.06 99 HIS A O 1
ATOM 782 N N . ASN A 1 100 ? 29.785 13.181 -36.797 1.00 79.94 100 ASN A N 1
ATOM 783 C CA . ASN A 1 100 ? 29.620 14.546 -37.325 1.00 79.94 100 ASN A CA 1
ATOM 784 C C . ASN A 1 100 ? 30.884 15.418 -37.168 1.00 79.94 100 ASN A C 1
ATOM 786 O O . ASN A 1 100 ? 30.788 16.623 -36.951 1.00 79.94 100 ASN A O 1
ATOM 790 N N . GLY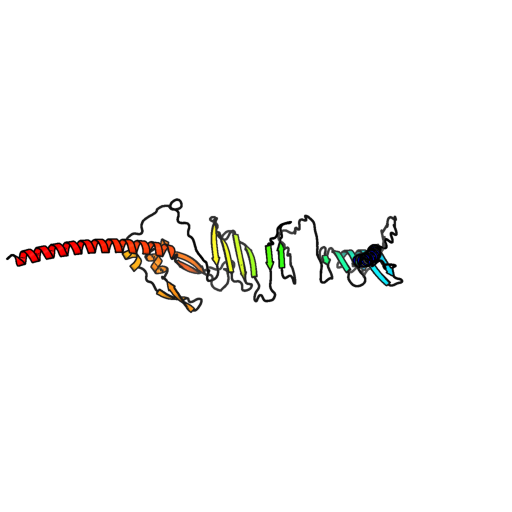 A 1 101 ? 32.063 14.792 -37.149 1.00 72.00 101 GLY A N 1
ATOM 791 C CA . GLY A 1 101 ? 33.336 15.449 -36.815 1.00 72.00 101 GLY A CA 1
ATOM 792 C C . GLY A 1 101 ? 33.630 15.619 -35.312 1.00 72.00 101 GLY A C 1
ATOM 793 O O . GLY A 1 101 ? 34.794 15.541 -34.937 1.00 72.00 101 GLY A O 1
ATOM 794 N N . THR A 1 102 ? 32.619 15.723 -34.433 1.00 72.62 102 THR A N 1
ATOM 795 C CA . THR A 1 102 ? 32.833 15.964 -32.979 1.00 72.62 102 THR A CA 1
ATOM 796 C C . THR A 1 102 ? 32.206 14.908 -32.059 1.00 72.62 102 THR A C 1
ATOM 798 O O . THR A 1 102 ? 32.732 14.636 -30.983 1.00 72.62 102 THR A O 1
ATOM 801 N N . LYS A 1 103 ? 31.081 14.301 -32.451 1.00 76.06 103 LYS A N 1
ATOM 802 C CA . LYS A 1 103 ? 30.370 13.238 -31.720 1.00 76.06 103 LYS A CA 1
ATOM 803 C C . LYS A 1 103 ? 29.911 12.153 -32.701 1.00 76.06 103 LYS A C 1
ATOM 805 O O . LYS A 1 103 ? 29.672 12.446 -33.875 1.00 76.06 103 LYS A O 1
ATOM 810 N N . GLY A 1 104 ? 29.718 10.924 -32.219 1.00 75.81 104 GLY A N 1
ATOM 811 C CA . GLY A 1 104 ? 29.216 9.828 -33.052 1.00 75.81 104 GLY A CA 1
ATOM 812 C C . GLY A 1 104 ? 28.328 8.825 -32.321 1.00 75.81 104 GLY A C 1
ATOM 813 O O . GLY A 1 104 ? 28.489 8.592 -31.129 1.00 75.81 104 GLY A O 1
ATOM 814 N N . ILE A 1 105 ? 27.378 8.238 -33.043 1.00 79.94 105 ILE A N 1
ATOM 815 C CA . ILE A 1 105 ? 26.526 7.147 -32.554 1.00 79.94 105 ILE A CA 1
ATOM 816 C C . ILE A 1 105 ? 27.188 5.833 -32.956 1.00 79.94 105 ILE A C 1
ATOM 818 O O . ILE A 1 105 ? 27.563 5.674 -34.118 1.00 79.94 105 ILE A O 1
ATOM 822 N N . PHE A 1 106 ? 27.319 4.905 -32.009 1.00 81.88 106 PHE A N 1
ATOM 823 C CA . PHE A 1 106 ? 28.012 3.630 -32.199 1.00 81.88 106 PHE A CA 1
ATOM 824 C C . PHE A 1 106 ? 27.095 2.468 -31.833 1.00 81.88 106 PHE A C 1
ATOM 826 O O . PHE A 1 106 ? 26.486 2.471 -30.759 1.00 81.88 106 PHE A O 1
ATOM 833 N N . TRP A 1 107 ? 26.983 1.499 -32.739 1.00 82.69 107 TRP A N 1
ATOM 834 C CA . TRP A 1 107 ? 26.302 0.227 -32.517 1.00 82.69 107 TRP A CA 1
ATOM 835 C C . TRP A 1 107 ? 27.350 -0.870 -32.637 1.00 82.69 107 TRP A C 1
ATOM 837 O O . TRP A 1 107 ? 27.814 -1.172 -33.740 1.00 82.69 107 TRP A O 1
ATOM 847 N N . ASP A 1 108 ? 27.740 -1.424 -31.496 1.00 78.31 108 ASP A N 1
ATOM 848 C CA . ASP A 1 108 ? 28.744 -2.476 -31.415 1.00 78.31 108 ASP A CA 1
ATOM 849 C C . ASP A 1 108 ? 28.073 -3.816 -31.191 1.00 78.31 108 ASP A C 1
ATOM 851 O O . ASP A 1 108 ? 27.342 -3.980 -30.226 1.00 78.31 108 ASP A O 1
ATOM 855 N N . PHE A 1 109 ? 28.359 -4.787 -32.048 1.00 77.88 109 PHE A N 1
ATOM 856 C CA . PHE A 1 109 ? 27.991 -6.183 -31.862 1.00 77.88 109 PHE A CA 1
ATOM 857 C C . PHE A 1 109 ? 29.269 -6.950 -31.551 1.00 77.88 109 PHE A C 1
ATOM 859 O O . PHE A 1 109 ? 30.059 -7.173 -32.465 1.00 77.88 109 PHE A O 1
ATOM 866 N N . SER A 1 110 ? 29.493 -7.314 -30.288 1.00 73.62 110 SER A N 1
ATOM 867 C CA . SER A 1 110 ? 30.637 -8.128 -29.870 1.00 73.62 110 SER A CA 1
ATOM 868 C C . SER A 1 110 ? 30.197 -9.376 -29.110 1.00 73.62 110 SER A C 1
ATOM 870 O O . SER A 1 110 ? 29.124 -9.423 -28.506 1.00 73.62 110 SER A O 1
ATOM 872 N N . ASP A 1 111 ? 31.051 -10.388 -29.148 1.00 67.94 111 ASP A N 1
ATOM 873 C CA . ASP A 1 111 ? 30.973 -11.616 -28.356 1.00 67.94 111 ASP A CA 1
ATOM 874 C C . ASP A 1 111 ? 31.381 -11.421 -26.880 1.00 67.94 111 ASP A C 1
ATOM 876 O O . ASP A 1 111 ? 31.026 -12.254 -26.049 1.00 67.94 111 ASP A O 1
ATOM 880 N N . LEU A 1 112 ? 32.051 -10.313 -26.536 1.00 64.00 112 LEU A N 1
ATOM 881 C CA . LEU A 1 112 ? 32.497 -10.012 -25.167 1.00 64.00 112 LEU A CA 1
ATOM 882 C C . LEU A 1 112 ? 31.419 -9.379 -24.272 1.00 64.00 112 LEU A C 1
ATOM 884 O O . LEU A 1 112 ? 31.286 -9.752 -23.108 1.00 64.00 112 LEU A O 1
ATOM 888 N N . TYR A 1 113 ? 30.663 -8.405 -24.789 1.00 58.00 113 TYR A N 1
ATOM 889 C CA . TYR A 1 113 ? 29.740 -7.588 -23.980 1.00 58.00 113 TYR A CA 1
ATOM 890 C C . TYR A 1 113 ? 28.267 -7.734 -24.381 1.00 58.00 113 TYR A C 1
ATOM 892 O O . TYR A 1 113 ? 27.400 -7.111 -23.768 1.00 58.00 113 TYR A O 1
ATOM 900 N N . GLY A 1 114 ? 27.962 -8.539 -25.406 1.00 61.19 114 GLY A N 1
ATOM 901 C CA . GLY A 1 114 ? 26.678 -8.439 -26.098 1.00 61.19 114 GLY A CA 1
ATOM 902 C C . GLY A 1 114 ? 26.555 -7.090 -26.822 1.00 61.19 114 GLY A C 1
ATOM 903 O O . GLY A 1 114 ? 27.372 -6.184 -26.653 1.00 61.19 114 GLY A O 1
ATOM 904 N N . GLY A 1 115 ? 25.566 -6.941 -27.701 1.00 65.25 115 GLY A N 1
ATOM 905 C CA . GLY A 1 115 ? 25.447 -5.716 -28.494 1.00 65.25 115 GLY A CA 1
ATOM 906 C C . GLY A 1 115 ? 25.244 -4.464 -27.624 1.00 65.25 115 GLY A C 1
ATOM 907 O O . GLY A 1 115 ? 24.330 -4.448 -26.804 1.00 65.25 115 GLY A O 1
ATOM 908 N N . THR A 1 116 ? 26.053 -3.412 -27.801 1.00 67.44 116 THR A N 1
ATOM 909 C CA . THR A 1 116 ? 25.911 -2.123 -27.094 1.00 67.44 116 THR A CA 1
ATOM 910 C C . THR A 1 116 ? 25.471 -1.012 -28.050 1.00 67.44 116 THR A C 1
ATOM 912 O O . THR A 1 116 ? 26.055 -0.829 -29.119 1.00 67.44 116 THR A O 1
ATOM 915 N N . LEU A 1 117 ? 24.465 -0.236 -27.635 1.00 76.50 117 LEU A N 1
ATOM 916 C CA . LEU A 1 117 ? 23.987 0.972 -28.312 1.00 76.50 117 LEU A CA 1
ATOM 917 C C . LEU A 1 117 ? 24.317 2.209 -27.463 1.00 76.50 117 LEU A C 1
ATOM 919 O O . LEU A 1 117 ? 23.811 2.328 -26.350 1.00 76.50 117 LEU A O 1
ATOM 923 N N . ILE A 1 118 ? 25.131 3.136 -27.982 1.00 73.44 118 ILE A N 1
ATOM 924 C CA . ILE A 1 118 ? 25.578 4.332 -27.242 1.00 73.44 118 ILE A CA 1
ATOM 925 C C . ILE A 1 118 ? 25.064 5.619 -27.902 1.00 73.44 118 ILE A C 1
ATOM 927 O O . ILE A 1 118 ? 25.317 5.864 -29.084 1.00 73.44 118 ILE A O 1
ATOM 931 N N . PHE A 1 119 ? 24.421 6.483 -27.108 1.00 78.62 119 PHE A N 1
ATOM 932 C CA . PHE A 1 119 ? 24.073 7.861 -27.474 1.00 78.62 119 PHE A CA 1
ATOM 933 C C . PHE A 1 119 ? 25.020 8.835 -26.741 1.00 78.62 119 PHE A C 1
ATOM 935 O O . PHE A 1 119 ? 24.864 9.037 -25.543 1.00 78.62 119 PHE A O 1
ATOM 942 N N . PRO A 1 120 ? 26.013 9.455 -27.407 1.00 69.00 120 PRO A N 1
ATOM 943 C CA . PRO A 1 120 ? 27.068 10.255 -26.752 1.00 69.00 120 PRO A CA 1
ATOM 944 C C . PRO A 1 120 ? 26.629 11.680 -26.334 1.00 69.00 120 PRO A C 1
ATOM 946 O O . PRO A 1 120 ? 27.464 12.514 -25.974 1.00 69.00 120 PRO A O 1
ATOM 949 N N . GLY A 1 121 ? 25.355 12.032 -26.529 1.00 73.44 121 GLY A N 1
ATOM 950 C CA . GLY A 1 121 ? 24.808 13.372 -26.302 1.00 73.44 121 GLY A CA 1
ATOM 951 C C . GLY A 1 121 ? 24.186 13.539 -24.913 1.00 73.44 121 GLY A C 1
ATOM 952 O O . GLY A 1 121 ? 24.018 12.568 -24.189 1.00 73.44 121 GLY A O 1
ATOM 953 N N . SER A 1 122 ? 23.817 14.777 -24.565 1.00 77.69 122 SER A N 1
ATOM 954 C CA . SER A 1 122 ? 22.945 15.078 -23.412 1.00 77.69 122 SER A CA 1
ATOM 955 C C . SER A 1 122 ? 21.506 14.614 -23.634 1.00 77.69 122 SER A C 1
ATOM 957 O O . SER A 1 122 ? 20.769 14.414 -22.677 1.00 77.69 122 SER A O 1
ATOM 959 N N . ASP A 1 123 ? 21.134 14.444 -24.902 1.00 72.94 123 ASP A N 1
ATOM 960 C CA . ASP A 1 123 ? 19.804 14.072 -25.350 1.00 72.94 123 ASP A CA 1
ATOM 961 C C . ASP A 1 123 ? 19.898 12.850 -26.263 1.00 72.94 123 ASP A C 1
ATOM 963 O O . ASP A 1 123 ? 20.803 12.725 -27.096 1.00 72.94 123 ASP A O 1
ATOM 967 N N . GLY A 1 124 ? 18.925 11.960 -26.132 1.00 74.69 124 GLY A N 1
ATOM 968 C CA . GLY A 1 124 ? 18.793 10.774 -26.960 1.00 74.69 124 GLY A CA 1
ATOM 969 C C . GLY A 1 124 ? 17.458 10.106 -26.684 1.00 74.69 124 GLY A C 1
ATOM 970 O O . GLY A 1 124 ? 16.987 10.083 -25.552 1.00 74.69 124 GLY A O 1
ATOM 971 N N . TYR A 1 125 ? 16.827 9.577 -27.726 1.00 75.19 125 TYR A N 1
ATOM 972 C CA . TYR A 1 125 ? 15.623 8.774 -27.579 1.00 75.19 125 TYR A CA 1
ATOM 973 C C . TYR A 1 125 ? 15.712 7.559 -28.496 1.00 75.19 125 TYR A C 1
ATOM 975 O O . TYR A 1 125 ? 16.096 7.659 -29.661 1.00 75.19 125 TYR A O 1
ATOM 983 N N . LEU A 1 126 ? 15.324 6.402 -27.969 1.00 84.00 126 LEU A N 1
ATOM 984 C CA . LEU A 1 126 ? 15.097 5.198 -28.753 1.00 84.00 126 LEU A CA 1
ATOM 985 C C . LEU A 1 126 ? 13.593 5.103 -29.023 1.00 84.00 126 LEU A C 1
ATOM 987 O O . LEU A 1 126 ? 12.817 4.724 -28.149 1.00 84.00 126 LEU A O 1
ATOM 991 N N . LYS A 1 127 ? 13.166 5.500 -30.226 1.00 78.50 127 LYS A N 1
ATOM 992 C CA . LYS A 1 127 ? 11.766 5.383 -30.649 1.00 78.50 127 LYS A CA 1
ATOM 993 C C . LYS A 1 127 ? 11.573 4.081 -31.410 1.00 78.50 127 LYS A C 1
ATOM 995 O O . LYS A 1 127 ? 12.178 3.877 -32.458 1.00 78.50 127 LYS A O 1
ATOM 1000 N N . MET A 1 128 ? 10.695 3.231 -30.900 1.00 77.81 128 MET A N 1
ATOM 1001 C CA . MET A 1 128 ? 10.354 1.945 -31.502 1.00 77.81 128 MET A CA 1
ATOM 1002 C C . MET A 1 128 ? 8.840 1.875 -31.721 1.00 77.81 128 MET A C 1
ATOM 1004 O O . MET A 1 128 ? 8.077 2.579 -31.060 1.00 77.81 128 MET A O 1
ATOM 1008 N N . GLY A 1 129 ? 8.407 1.069 -32.693 1.00 79.31 129 GLY A N 1
ATOM 1009 C CA . GLY A 1 129 ? 6.997 0.703 -32.842 1.00 79.31 129 GLY A CA 1
ATOM 1010 C C . GLY A 1 129 ? 6.594 -0.358 -31.814 1.00 79.31 129 GLY A C 1
ATOM 1011 O O . GLY A 1 129 ? 7.143 -0.419 -30.718 1.00 79.31 129 GLY A O 1
ATOM 1012 N N . ASN A 1 130 ? 5.677 -1.248 -32.186 1.00 86.62 130 ASN A N 1
ATOM 1013 C CA . ASN A 1 130 ? 5.329 -2.394 -31.347 1.00 86.62 130 ASN A CA 1
ATOM 1014 C C . ASN A 1 130 ? 6.508 -3.380 -31.303 1.00 86.62 130 ASN A C 1
ATOM 1016 O O . ASN A 1 130 ? 6.710 -4.146 -32.244 1.00 86.62 130 ASN A O 1
ATOM 1020 N N . CYS A 1 131 ? 7.291 -3.352 -30.224 1.00 82.06 131 CYS A N 1
ATOM 1021 C CA . CYS A 1 131 ? 8.420 -4.253 -30.008 1.00 82.06 131 CYS A CA 1
ATOM 1022 C C . CYS A 1 131 ? 8.283 -5.023 -28.688 1.00 82.06 131 CYS A C 1
ATOM 1024 O O . CYS A 1 131 ? 7.893 -4.458 -27.667 1.00 82.06 131 CYS A O 1
ATOM 1026 N N . LEU A 1 132 ? 8.646 -6.308 -28.705 1.00 83.75 132 LEU A N 1
ATOM 1027 C CA . LEU A 1 132 ? 8.818 -7.126 -27.505 1.00 83.75 132 LEU A CA 1
ATOM 1028 C C . LEU A 1 132 ? 10.288 -7.071 -27.074 1.00 83.75 132 LEU A C 1
ATOM 1030 O O . LEU A 1 132 ? 11.169 -7.401 -27.864 1.00 83.75 132 LEU A O 1
ATOM 1034 N N . MET A 1 133 ? 10.542 -6.705 -25.819 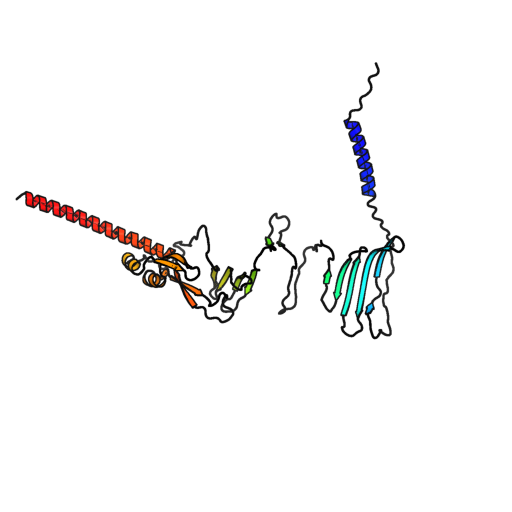1.00 86.12 133 MET A N 1
ATOM 1035 C CA . MET A 1 133 ? 11.860 -6.809 -25.190 1.00 86.12 133 MET A CA 1
ATOM 1036 C C . MET A 1 133 ? 11.843 -7.987 -24.209 1.00 86.12 133 MET A C 1
ATOM 1038 O O . MET A 1 133 ? 10.996 -8.033 -23.320 1.00 86.12 133 MET A O 1
ATOM 1042 N N . SER A 1 134 ? 12.733 -8.965 -24.391 1.00 81.25 134 SER A N 1
ATOM 1043 C CA . SER A 1 134 ? 12.784 -10.197 -23.590 1.00 81.25 134 SER A CA 1
ATOM 1044 C C . SER A 1 134 ? 14.232 -10.601 -23.306 1.00 81.25 134 SER A C 1
ATOM 1046 O O . SER A 1 134 ? 15.096 -10.452 -24.169 1.00 81.25 134 SER A O 1
ATOM 1048 N N . TYR A 1 135 ? 14.485 -11.130 -22.106 1.00 81.19 135 TYR A N 1
ATOM 1049 C CA . TYR A 1 135 ? 15.796 -11.601 -21.652 1.00 81.19 135 TYR A CA 1
ATOM 1050 C C . TYR A 1 135 ? 15.718 -13.114 -21.408 1.00 81.19 135 TYR A C 1
ATOM 1052 O O . TYR A 1 135 ? 14.841 -13.581 -20.686 1.00 81.19 135 TYR A O 1
ATOM 1060 N N . GLY A 1 136 ? 16.584 -13.890 -22.068 1.00 70.25 136 GLY A N 1
ATOM 1061 C CA . GLY A 1 136 ? 16.317 -15.312 -22.335 1.00 70.25 136 GLY A CA 1
ATOM 1062 C C . GLY A 1 136 ? 16.957 -16.349 -21.404 1.00 70.25 136 GLY A C 1
ATOM 1063 O O . GLY A 1 136 ? 16.602 -17.523 -21.491 1.00 70.25 136 GLY A O 1
ATOM 1064 N N . VAL A 1 137 ? 17.902 -15.982 -20.532 1.00 76.50 137 VAL A N 1
ATOM 1065 C CA . VAL A 1 137 ? 18.638 -16.982 -19.734 1.00 76.50 137 VAL A CA 1
ATOM 1066 C C . VAL A 1 137 ? 17.907 -17.275 -18.422 1.00 76.50 137 VAL A C 1
ATOM 1068 O O . VAL A 1 137 ? 17.985 -16.515 -17.459 1.00 76.50 137 VAL A O 1
ATOM 1071 N N . ARG A 1 138 ? 17.200 -18.411 -18.375 1.00 63.88 138 ARG A N 1
ATOM 1072 C CA . ARG A 1 138 ? 16.497 -18.896 -17.176 1.00 63.88 138 ARG A CA 1
ATOM 1073 C C . ARG A 1 138 ? 17.493 -19.151 -16.035 1.00 63.88 138 ARG A C 1
ATOM 1075 O O . ARG A 1 138 ? 18.411 -19.947 -16.196 1.00 63.88 138 ARG A O 1
ATOM 1082 N N . GLY A 1 139 ? 17.284 -18.510 -14.884 1.00 66.75 139 GLY A N 1
ATOM 1083 C CA . GLY A 1 139 ? 18.156 -18.634 -13.704 1.00 66.75 139 GLY A CA 1
ATOM 1084 C C . GLY A 1 139 ? 19.293 -17.609 -13.627 1.00 66.75 139 GLY A C 1
ATOM 1085 O O . GLY A 1 139 ? 20.078 -17.660 -12.686 1.00 66.75 139 GLY A O 1
ATOM 1086 N N . SER A 1 140 ? 19.377 -16.673 -14.578 1.00 77.19 140 SER A N 1
ATOM 1087 C CA . SER A 1 140 ? 20.243 -15.496 -14.487 1.00 77.19 140 SER A CA 1
ATOM 1088 C C . SER A 1 140 ? 19.397 -14.237 -14.302 1.00 77.19 140 SER A C 1
ATOM 1090 O O . SER A 1 140 ? 18.311 -14.120 -14.873 1.00 77.19 140 SER A O 1
ATOM 1092 N N . ASN A 1 141 ? 19.890 -13.291 -13.503 1.00 72.94 141 ASN A N 1
ATOM 1093 C CA . ASN A 1 141 ? 19.206 -12.025 -13.275 1.00 72.94 141 ASN A CA 1
ATOM 1094 C C . ASN A 1 141 ? 19.462 -11.099 -14.466 1.00 72.94 141 ASN A C 1
ATOM 1096 O O . ASN A 1 141 ? 20.562 -10.572 -14.626 1.00 72.94 141 ASN A O 1
ATOM 1100 N N . ALA A 1 142 ? 18.444 -10.876 -15.293 1.00 78.44 142 ALA A N 1
ATOM 1101 C CA . ALA A 1 142 ? 18.462 -9.767 -16.233 1.00 78.44 142 ALA A CA 1
ATOM 1102 C C . ALA A 1 142 ? 18.113 -8.475 -15.484 1.00 78.44 142 ALA A C 1
ATOM 1104 O O . ALA A 1 142 ? 17.076 -8.402 -14.825 1.00 78.44 142 ALA A O 1
ATOM 1105 N N . LEU A 1 143 ? 18.975 -7.463 -15.582 1.00 81.12 143 LEU A N 1
ATOM 1106 C CA . LEU A 1 143 ? 18.763 -6.157 -14.967 1.00 81.12 143 LEU A CA 1
ATOM 1107 C C . LEU A 1 143 ? 18.525 -5.111 -16.054 1.00 81.12 143 LEU A C 1
ATOM 1109 O O . LEU A 1 143 ? 19.371 -4.906 -16.922 1.00 81.12 143 LEU A O 1
ATOM 1113 N N . ILE A 1 144 ? 17.400 -4.406 -15.958 1.00 86.88 144 ILE A N 1
ATOM 1114 C CA . ILE A 1 144 ? 17.221 -3.118 -16.627 1.00 86.88 144 ILE A CA 1
ATOM 1115 C C . ILE A 1 144 ? 17.559 -2.051 -15.597 1.00 86.88 144 ILE A C 1
ATOM 1117 O O . ILE A 1 144 ? 16.865 -1.924 -14.589 1.00 86.88 144 ILE A O 1
ATOM 1121 N N . LYS A 1 145 ? 18.632 -1.301 -15.840 1.00 84.44 145 LYS A N 1
ATOM 1122 C CA . LYS A 1 145 ? 19.086 -0.232 -14.953 1.00 84.44 145 LYS A CA 1
ATOM 1123 C C . LYS A 1 145 ? 19.008 1.105 -15.674 1.00 84.44 145 LYS A C 1
ATOM 1125 O O . LYS A 1 145 ? 19.512 1.236 -16.786 1.00 84.44 145 LYS A O 1
ATOM 1130 N N . PHE A 1 146 ? 18.410 2.088 -15.012 1.00 88.75 146 PHE A N 1
ATOM 1131 C CA . PHE A 1 146 ? 18.382 3.477 -15.454 1.00 88.75 146 PHE A CA 1
ATOM 1132 C C . PHE A 1 146 ? 19.255 4.299 -14.504 1.00 88.75 146 PHE A C 1
ATOM 1134 O O . PHE A 1 146 ? 18.834 4.636 -13.401 1.00 88.75 146 PHE A O 1
ATOM 1141 N N . ASP A 1 147 ? 20.496 4.572 -14.907 1.00 84.75 147 ASP A N 1
ATOM 1142 C CA . ASP A 1 147 ? 21.407 5.425 -14.143 1.00 84.75 147 ASP A CA 1
ATOM 1143 C C . ASP A 1 147 ? 21.137 6.904 -14.444 1.00 84.75 147 ASP A C 1
ATOM 1145 O O . ASP A 1 147 ? 20.919 7.279 -15.596 1.00 84.75 147 ASP A O 1
ATOM 1149 N N . ASN A 1 148 ? 21.167 7.750 -13.409 1.00 86.94 148 ASN A N 1
ATOM 1150 C CA . ASN A 1 148 ? 20.934 9.199 -13.511 1.00 86.94 148 ASN A CA 1
ATOM 1151 C C . ASN A 1 148 ? 19.575 9.576 -14.135 1.00 86.94 148 ASN A C 1
ATOM 1153 O O . ASN A 1 148 ? 19.467 10.570 -14.850 1.00 86.94 148 ASN A O 1
ATOM 1157 N N . THR A 1 149 ? 18.542 8.769 -13.888 1.00 87.69 149 THR A N 1
ATOM 1158 C CA . THR A 1 14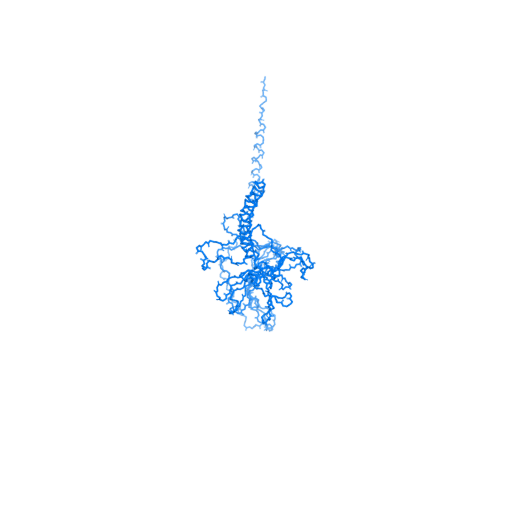9 ? 17.170 9.010 -14.354 1.00 87.69 149 THR A CA 1
ATOM 1159 C C . THR A 1 149 ? 16.282 9.371 -13.169 1.00 87.69 149 THR A C 1
ATOM 1161 O O . THR A 1 149 ? 16.312 8.687 -12.149 1.00 87.69 149 THR A O 1
ATOM 1164 N N . ASP A 1 150 ? 15.487 10.430 -13.302 1.00 91.19 150 ASP A N 1
ATOM 1165 C CA . ASP A 1 150 ? 14.535 10.864 -12.276 1.00 91.19 150 ASP A CA 1
ATOM 1166 C C . ASP A 1 150 ? 13.165 10.184 -12.418 1.00 91.19 150 ASP A C 1
ATOM 1168 O O . ASP A 1 150 ? 12.457 10.007 -11.432 1.00 91.19 150 ASP A O 1
ATOM 1172 N N . SER A 1 151 ? 12.779 9.767 -13.627 1.00 92.69 151 SER A N 1
ATOM 1173 C CA . SER A 1 151 ? 11.439 9.257 -13.896 1.00 92.69 151 SER A CA 1
ATOM 1174 C C . SER A 1 151 ? 11.384 8.121 -14.920 1.00 92.69 151 SER A C 1
ATOM 1176 O O . SER A 1 151 ? 12.033 8.140 -15.962 1.00 92.69 151 SER A O 1
ATOM 1178 N N . LEU A 1 152 ? 10.527 7.138 -14.638 1.00 93.94 152 LEU A N 1
ATOM 1179 C CA . LEU A 1 152 ? 10.082 6.106 -15.572 1.00 93.94 152 LEU A CA 1
ATOM 1180 C C . LEU A 1 152 ? 8.572 6.255 -15.766 1.00 93.94 152 LEU A C 1
ATOM 1182 O O . LEU A 1 152 ? 7.822 6.242 -14.790 1.00 93.94 152 LEU A O 1
ATOM 1186 N N . GLN A 1 153 ? 8.115 6.392 -17.012 1.00 93.25 153 GLN A N 1
ATOM 1187 C CA . GLN A 1 153 ? 6.707 6.663 -17.320 1.00 93.25 153 GLN A CA 1
ATOM 1188 C C . GLN A 1 153 ? 6.122 5.668 -18.322 1.00 93.25 153 GLN A C 1
ATOM 1190 O O . GLN A 1 153 ? 6.732 5.361 -19.343 1.00 93.25 153 GLN A O 1
ATOM 1195 N N . ILE A 1 154 ? 4.891 5.227 -18.058 1.00 93.00 154 ILE A N 1
ATOM 1196 C CA . ILE A 1 154 ? 4.070 4.410 -18.955 1.00 93.00 154 ILE A CA 1
ATOM 1197 C C . ILE A 1 154 ? 2.814 5.203 -19.307 1.00 93.00 154 ILE A C 1
ATOM 1199 O O . ILE A 1 154 ? 2.124 5.732 -18.433 1.00 93.00 154 ILE A O 1
ATOM 1203 N N . LYS A 1 155 ? 2.501 5.279 -20.601 1.00 92.06 155 LYS A N 1
ATOM 1204 C CA . LYS A 1 155 ? 1.364 6.039 -21.120 1.00 92.06 155 LYS A CA 1
ATOM 1205 C C . LYS A 1 155 ? 0.603 5.227 -22.157 1.00 92.06 155 LYS A C 1
ATOM 1207 O O . LYS A 1 155 ? 1.201 4.695 -23.088 1.00 92.06 155 LYS A O 1
ATOM 1212 N N . TYR A 1 156 ? -0.719 5.185 -22.028 1.00 89.81 156 TYR A N 1
ATOM 1213 C CA . TYR A 1 156 ? -1.569 4.655 -23.087 1.00 89.81 156 TYR A CA 1
ATOM 1214 C C . TYR A 1 156 ? -1.686 5.672 -24.231 1.00 89.81 156 TYR A C 1
ATOM 1216 O O . TYR A 1 156 ? -1.864 6.872 -23.993 1.00 89.81 156 TYR A O 1
ATOM 1224 N N . ALA A 1 157 ? -1.581 5.202 -25.476 1.00 84.31 157 ALA A N 1
ATOM 1225 C CA . ALA A 1 157 ? -1.677 6.060 -26.652 1.00 84.31 157 ALA A CA 1
ATOM 1226 C C . ALA A 1 157 ? -3.011 6.831 -26.652 1.00 84.31 157 ALA A C 1
ATOM 1228 O O . ALA A 1 157 ? -4.068 6.258 -26.409 1.00 84.31 157 ALA A O 1
ATOM 1229 N N . ASN A 1 158 ? -2.961 8.136 -26.930 1.00 85.06 158 ASN A N 1
ATOM 1230 C CA . ASN A 1 158 ? -4.127 9.033 -26.971 1.00 85.06 158 ASN A CA 1
ATOM 1231 C C . ASN A 1 158 ? -4.876 9.236 -25.640 1.00 85.06 158 ASN A C 1
ATOM 1233 O O . ASN A 1 158 ? -5.976 9.781 -25.648 1.00 85.06 158 ASN A O 1
ATOM 1237 N N . HIS A 1 159 ? -4.294 8.860 -24.498 1.00 91.69 159 HIS A N 1
ATOM 1238 C CA . HIS A 1 159 ? -4.843 9.196 -23.183 1.00 91.69 159 HIS A CA 1
ATOM 1239 C C . HIS A 1 159 ? -4.028 10.309 -22.508 1.00 91.69 159 HIS A C 1
ATOM 1241 O O . HIS A 1 159 ? -2.834 10.455 -22.761 1.00 91.69 159 HIS A O 1
ATOM 1247 N N . GLY A 1 160 ? -4.657 11.120 -21.653 1.00 89.44 160 GLY A N 1
ATOM 1248 C CA . GLY A 1 160 ? -3.968 12.198 -20.928 1.00 89.44 160 GLY A CA 1
ATOM 1249 C C . GLY A 1 160 ? -3.070 11.689 -19.796 1.00 89.44 160 GLY A C 1
ATOM 1250 O O . GLY A 1 160 ? -1.993 12.236 -19.572 1.00 89.44 160 GLY A O 1
ATOM 1251 N N . SER A 1 161 ? -3.496 10.621 -19.120 1.00 93.00 161 SER A N 1
ATOM 1252 C CA . SER A 1 161 ? -2.851 10.098 -17.909 1.00 93.00 161 SER A CA 1
ATOM 1253 C C . SER A 1 161 ? -1.595 9.269 -18.180 1.00 93.00 161 SER A C 1
ATOM 1255 O O . SER A 1 161 ? -1.509 8.559 -19.184 1.00 93.00 161 SER A O 1
ATOM 1257 N N . THR A 1 162 ? -0.664 9.306 -17.228 1.00 93.94 162 THR A N 1
ATOM 1258 C CA . THR A 1 162 ? 0.536 8.464 -17.168 1.00 93.94 162 THR A CA 1
ATOM 1259 C C . THR A 1 162 ? 0.587 7.709 -15.843 1.00 93.94 162 THR A C 1
ATOM 1261 O O . THR A 1 162 ? 0.076 8.179 -14.828 1.00 93.94 162 THR A O 1
ATOM 1264 N N . MET A 1 163 ? 1.230 6.546 -15.847 1.00 95.50 163 MET A N 1
ATOM 1265 C CA . MET A 1 163 ? 1.750 5.907 -14.642 1.00 95.50 163 MET A CA 1
ATOM 1266 C C . MET A 1 163 ? 3.235 6.254 -14.551 1.00 95.50 163 MET A C 1
ATOM 1268 O O . MET A 1 163 ? 3.983 5.939 -15.475 1.00 95.50 163 MET A O 1
ATOM 1272 N N . THR A 1 164 ? 3.653 6.913 -13.473 1.00 94.06 164 THR A N 1
ATOM 1273 C CA . THR A 1 164 ? 5.018 7.433 -13.316 1.00 94.06 164 THR A CA 1
ATOM 1274 C C . THR A 1 164 ? 5.639 6.916 -12.024 1.00 94.06 164 THR A C 1
ATOM 1276 O O . THR A 1 164 ? 5.066 7.101 -10.954 1.00 94.06 164 THR A O 1
ATOM 1279 N N . LEU A 1 165 ? 6.830 6.327 -12.121 1.00 93.69 165 LEU A N 1
ATOM 1280 C CA . LEU A 1 165 ? 7.737 6.119 -10.994 1.00 93.69 165 LEU A CA 1
ATOM 1281 C C . LEU A 1 165 ? 8.747 7.267 -11.002 1.00 93.69 165 LEU A C 1
ATOM 1283 O O . LEU A 1 165 ? 9.357 7.521 -12.038 1.00 93.69 165 LEU A O 1
ATOM 1287 N N . ASN A 1 166 ? 8.887 7.980 -9.887 1.00 93.31 166 ASN A N 1
ATOM 1288 C CA . ASN A 1 166 ? 9.750 9.156 -9.773 1.00 93.31 166 ASN A CA 1
ATOM 1289 C C . ASN A 1 166 ? 10.683 9.004 -8.566 1.00 93.31 166 ASN A C 1
ATOM 1291 O O . ASN A 1 166 ? 10.229 8.613 -7.491 1.00 93.31 166 ASN A O 1
ATOM 1295 N N . THR A 1 167 ? 11.957 9.334 -8.748 1.00 91.50 167 THR A N 1
ATOM 1296 C CA . THR A 1 167 ? 12.944 9.490 -7.685 1.00 91.50 167 THR A CA 1
ATOM 1297 C C . THR A 1 167 ? 13.444 10.932 -7.643 1.00 91.50 167 THR A C 1
ATOM 1299 O O . THR A 1 167 ? 13.814 11.523 -8.656 1.00 91.50 167 THR A O 1
ATOM 1302 N N . GLN A 1 168 ? 13.461 11.515 -6.447 1.00 93.00 168 GLN A N 1
ATOM 1303 C CA . GLN A 1 168 ? 13.977 12.861 -6.225 1.00 93.00 168 GLN A CA 1
ATOM 1304 C C . GLN A 1 168 ? 15.373 12.781 -5.620 1.00 93.00 168 GLN A C 1
ATOM 1306 O O . GLN A 1 168 ? 15.594 12.037 -4.668 1.00 93.00 168 GLN A O 1
ATOM 1311 N N . GLY A 1 169 ? 16.297 13.619 -6.095 1.00 90.25 169 GLY A N 1
ATOM 1312 C CA . GLY A 1 169 ? 17.668 13.675 -5.566 1.00 90.25 169 GLY A CA 1
ATOM 1313 C C . GLY A 1 169 ? 17.773 14.079 -4.087 1.00 90.25 169 GLY A C 1
ATOM 1314 O O . GLY A 1 169 ? 18.844 13.977 -3.504 1.00 90.25 169 GLY A O 1
ATOM 1315 N N . THR A 1 170 ? 16.675 14.534 -3.475 1.00 92.62 170 THR A N 1
ATOM 1316 C CA . THR A 1 170 ? 16.577 14.858 -2.044 1.00 92.62 170 THR A CA 1
ATOM 1317 C C . THR A 1 170 ? 16.037 13.709 -1.186 1.00 92.62 170 THR A C 1
ATOM 1319 O O . THR A 1 170 ? 15.863 13.898 0.017 1.00 92.62 170 THR A O 1
ATOM 1322 N N . ALA A 1 171 ? 15.722 12.543 -1.762 1.00 92.75 171 ALA A N 1
ATOM 1323 C CA . ALA A 1 171 ? 15.315 11.376 -0.983 1.00 92.75 171 ALA A CA 1
ATOM 1324 C C . ALA A 1 171 ? 16.458 10.942 -0.044 1.00 92.75 171 ALA A C 1
ATOM 1326 O O . ALA A 1 171 ? 17.588 10.750 -0.483 1.00 92.75 171 ALA A O 1
ATOM 1327 N N . TYR A 1 172 ? 16.166 10.812 1.255 1.00 90.31 172 TYR A N 1
ATOM 1328 C CA . TYR A 1 172 ? 17.175 10.488 2.276 1.00 90.31 172 TYR A CA 1
ATOM 1329 C C . TYR A 1 172 ? 17.623 9.018 2.243 1.00 90.31 172 TYR A C 1
ATOM 1331 O O . TYR A 1 172 ? 18.766 8.715 2.571 1.00 90.31 172 TYR A O 1
ATOM 1339 N N . SER A 1 173 ? 16.720 8.115 1.857 1.00 91.00 173 SER A N 1
ATOM 1340 C CA . SER A 1 173 ? 16.949 6.672 1.759 1.00 91.00 173 SER A CA 1
ATOM 1341 C C . SER A 1 173 ? 16.229 6.128 0.527 1.00 91.00 173 SER A C 1
ATOM 1343 O O . SER A 1 173 ? 15.214 6.697 0.107 1.00 91.00 173 SER A O 1
ATOM 1345 N N . GLY A 1 174 ? 16.754 5.054 -0.059 1.00 91.44 174 GLY A N 1
ATOM 1346 C CA . GLY A 1 174 ? 16.094 4.356 -1.153 1.00 91.44 174 GLY A CA 1
ATOM 1347 C C . GLY A 1 174 ? 14.957 3.460 -0.667 1.00 91.44 174 GLY A C 1
ATOM 1348 O O . GLY A 1 174 ? 14.755 3.232 0.530 1.00 91.44 174 GLY A O 1
ATOM 1349 N N . VAL A 1 175 ? 14.169 2.995 -1.633 1.00 93.19 175 VAL A N 1
ATOM 1350 C CA . VAL A 1 175 ? 13.028 2.105 -1.425 1.00 93.19 175 VAL A CA 1
ATOM 1351 C C . VAL A 1 175 ? 13.055 1.032 -2.501 1.00 93.19 175 VAL A C 1
ATOM 1353 O O . VAL A 1 175 ? 13.292 1.314 -3.677 1.00 93.19 175 VAL A O 1
ATOM 1356 N N . SER A 1 176 ? 12.751 -0.197 -2.104 1.00 92.19 176 SER A N 1
ATOM 1357 C CA . SER A 1 176 ? 12.598 -1.336 -3.004 1.00 92.19 176 SER A CA 1
ATOM 1358 C C . SER A 1 176 ? 11.170 -1.871 -2.948 1.00 92.19 176 SER A C 1
ATOM 1360 O O . SER A 1 176 ? 10.588 -1.985 -1.871 1.00 92.19 176 SER A O 1
ATOM 1362 N N . THR A 1 177 ? 10.622 -2.250 -4.105 1.00 94.62 177 THR A N 1
ATOM 1363 C CA . THR A 1 177 ? 9.415 -3.084 -4.193 1.00 94.62 177 THR A CA 1
ATOM 1364 C C . THR A 1 177 ? 9.814 -4.513 -4.538 1.00 94.62 177 THR A C 1
ATOM 1366 O O . THR A 1 177 ? 10.625 -4.733 -5.439 1.00 94.62 177 THR A O 1
ATOM 1369 N N . LEU A 1 178 ? 9.293 -5.485 -3.795 1.00 93.06 178 LEU A N 1
ATOM 1370 C CA . LEU A 1 178 ? 9.686 -6.883 -3.892 1.00 93.06 178 LEU A CA 1
ATOM 1371 C C . LEU A 1 178 ? 8.464 -7.778 -4.059 1.00 93.06 178 LEU A C 1
ATOM 1373 O O . LEU A 1 178 ? 7.429 -7.572 -3.428 1.00 93.06 178 LEU A O 1
ATOM 1377 N N . LEU A 1 179 ? 8.640 -8.815 -4.874 1.00 94.81 179 LEU A N 1
ATOM 1378 C CA . LEU A 1 179 ? 7.765 -9.974 -4.942 1.00 94.81 179 LEU A CA 1
ATOM 1379 C C . LEU A 1 179 ? 8.592 -11.199 -4.565 1.00 94.81 179 LEU A C 1
ATOM 1381 O O . LEU A 1 179 ? 9.531 -11.557 -5.277 1.00 94.81 179 LEU A O 1
ATOM 1385 N N . TRP A 1 180 ? 8.245 -11.833 -3.455 1.00 93.12 180 TRP A N 1
ATOM 1386 C CA . TRP A 1 180 ? 8.933 -13.020 -2.959 1.00 93.12 180 TRP A CA 1
ATOM 1387 C C . TRP A 1 180 ? 7.943 -13.985 -2.302 1.00 93.12 180 TRP A C 1
ATOM 1389 O O . TRP A 1 180 ? 6.756 -13.684 -2.173 1.00 93.12 180 TRP A O 1
ATOM 1399 N N . GLY A 1 181 ? 8.400 -15.185 -1.950 1.00 91.94 181 GLY A N 1
ATOM 1400 C CA . GLY A 1 181 ? 7.551 -16.167 -1.287 1.00 91.94 181 GLY A CA 1
ATOM 1401 C C . GLY A 1 181 ? 8.125 -17.578 -1.275 1.00 91.94 181 GLY A C 1
ATOM 1402 O O . GLY A 1 181 ? 9.093 -17.893 -1.965 1.00 91.94 181 GLY A O 1
ATOM 1403 N N . ASN A 1 182 ? 7.490 -18.431 -0.479 1.00 92.00 182 ASN A N 1
ATOM 1404 C CA . ASN A 1 182 ? 7.766 -19.861 -0.353 1.00 92.00 182 ASN A CA 1
ATOM 1405 C C . ASN A 1 182 ? 6.453 -20.617 -0.051 1.00 92.00 182 ASN A C 1
ATOM 1407 O O . ASN A 1 182 ? 5.374 -20.030 -0.086 1.00 92.00 182 ASN A O 1
ATOM 1411 N N . SER A 1 183 ? 6.500 -21.918 0.245 1.00 90.12 183 SER A N 1
ATOM 1412 C CA . SER A 1 183 ? 5.286 -22.715 0.501 1.00 90.12 183 SER A CA 1
ATOM 1413 C C . SER A 1 183 ? 4.440 -22.214 1.679 1.00 90.12 183 SER A C 1
ATOM 1415 O O . SER A 1 183 ? 3.218 -22.347 1.646 1.00 90.12 183 SER A O 1
ATOM 1417 N N . SER A 1 184 ? 5.070 -21.632 2.701 1.00 88.38 184 SER A N 1
ATOM 1418 C CA . SER A 1 184 ? 4.393 -21.107 3.894 1.00 88.38 184 SER A CA 1
ATOM 1419 C C . SER A 1 184 ? 3.917 -19.665 3.705 1.00 88.38 184 SER A C 1
ATOM 1421 O O . SER A 1 184 ? 2.945 -19.253 4.333 1.00 88.38 184 SER A O 1
ATOM 1423 N N . ARG A 1 185 ? 4.565 -18.907 2.811 1.00 90.12 185 ARG A N 1
ATOM 1424 C CA . ARG A 1 185 ? 4.199 -17.535 2.416 1.00 90.12 185 ARG A CA 1
ATOM 1425 C C . ARG A 1 185 ? 4.104 -17.465 0.887 1.00 90.12 185 ARG A C 1
ATOM 1427 O O . ARG A 1 185 ? 5.040 -16.990 0.245 1.00 90.12 185 ARG A O 1
ATOM 1434 N N . PRO A 1 186 ? 3.020 -17.991 0.283 1.00 92.06 186 PRO A N 1
ATOM 1435 C CA . PRO A 1 186 ? 2.943 -18.212 -1.162 1.00 92.06 186 PRO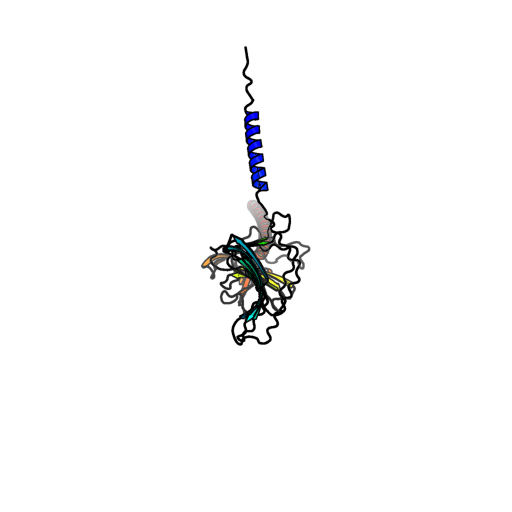 A CA 1
ATOM 1436 C C . PRO A 1 186 ? 3.212 -16.988 -2.036 1.00 92.06 186 PRO A C 1
ATOM 1438 O O . PRO A 1 186 ? 3.785 -17.123 -3.114 1.00 92.06 186 PRO A O 1
ATOM 1441 N N . VAL A 1 187 ? 2.731 -15.819 -1.616 1.00 95.25 187 VAL A N 1
ATOM 1442 C CA . VAL A 1 187 ? 2.915 -14.556 -2.334 1.00 95.25 187 VAL A CA 1
ATOM 1443 C C . VAL A 1 187 ? 3.074 -13.459 -1.301 1.00 95.25 187 VAL A C 1
ATOM 1445 O O . VAL A 1 187 ? 2.150 -13.237 -0.518 1.00 95.25 187 VAL A O 1
ATOM 1448 N N . VAL A 1 188 ? 4.209 -12.774 -1.337 1.00 95.38 188 VAL A N 1
ATOM 1449 C CA . VAL A 1 188 ? 4.479 -11.571 -0.558 1.00 95.38 188 VAL A CA 1
ATOM 1450 C C . VAL A 1 188 ? 4.796 -10.435 -1.516 1.00 95.38 188 VAL A C 1
ATOM 1452 O O . VAL A 1 188 ? 5.714 -10.544 -2.329 1.00 95.38 188 VAL A O 1
ATOM 1455 N N . TYR A 1 189 ? 4.027 -9.354 -1.416 1.00 96.50 189 TYR A N 1
ATOM 1456 C CA . TYR A 1 189 ? 4.325 -8.083 -2.059 1.00 96.50 189 TYR A CA 1
ATOM 1457 C C . TYR A 1 189 ? 4.694 -7.061 -0.989 1.00 96.50 189 TYR A C 1
ATOM 1459 O O . TYR A 1 189 ? 3.885 -6.735 -0.117 1.00 96.50 189 TYR A O 1
ATOM 1467 N N . GLU A 1 190 ? 5.925 -6.571 -1.058 1.00 95.25 190 GLU A N 1
ATOM 1468 C CA . GLU A 1 190 ? 6.531 -5.745 -0.020 1.00 95.25 190 GLU A CA 1
ATOM 1469 C C . GLU A 1 190 ? 7.110 -4.467 -0.620 1.00 95.25 190 GLU A C 1
ATOM 1471 O O . GLU A 1 190 ? 7.719 -4.482 -1.690 1.00 95.25 190 GLU A O 1
ATOM 1476 N N . ILE A 1 191 ? 6.935 -3.354 0.087 1.00 95.31 191 ILE A N 1
ATOM 1477 C CA . ILE A 1 191 ? 7.694 -2.126 -0.135 1.00 95.31 191 ILE A CA 1
ATOM 1478 C C . ILE A 1 191 ? 8.533 -1.913 1.114 1.00 95.31 191 ILE A C 1
ATOM 1480 O O . ILE A 1 191 ? 7.966 -1.767 2.197 1.00 95.31 191 ILE A O 1
ATOM 1484 N N . ARG A 1 192 ? 9.856 -1.884 0.966 1.00 92.00 192 ARG A N 1
ATOM 1485 C CA . ARG A 1 192 ? 10.809 -1.708 2.068 1.00 92.00 192 ARG A CA 1
ATOM 1486 C C . ARG A 1 192 ? 11.714 -0.518 1.828 1.00 92.00 192 ARG A C 1
ATOM 1488 O O . ARG A 1 192 ? 12.013 -0.206 0.674 1.00 92.00 192 ARG A O 1
ATOM 1495 N N . ASP A 1 193 ? 12.165 0.106 2.901 1.00 91.06 193 ASP A N 1
ATOM 1496 C CA . ASP A 1 193 ? 13.276 1.042 2.808 1.00 91.06 193 ASP A CA 1
ATOM 1497 C C . ASP A 1 193 ? 14.615 0.295 2.670 1.00 91.06 193 ASP A C 1
ATOM 1499 O O . ASP A 1 193 ? 14.716 -0.910 2.923 1.00 91.06 193 ASP A O 1
ATOM 1503 N N . ASP A 1 194 ? 15.663 1.005 2.261 1.00 85.62 194 ASP A N 1
ATOM 1504 C CA . ASP A 1 194 ? 17.017 0.435 2.194 1.00 85.62 194 ASP A CA 1
ATOM 1505 C C . ASP A 1 194 ? 17.591 0.085 3.583 1.00 85.62 194 ASP A C 1
ATOM 1507 O O . ASP A 1 194 ? 18.616 -0.591 3.675 1.00 85.62 194 ASP A O 1
ATOM 1511 N N . GLY A 1 195 ? 16.927 0.513 4.663 1.00 81.31 195 GLY A N 1
ATOM 1512 C CA . GLY A 1 195 ? 17.234 0.140 6.044 1.00 81.31 195 GLY A CA 1
ATOM 1513 C C . GLY A 1 195 ? 16.761 -1.266 6.430 1.00 81.31 195 GLY A C 1
ATOM 1514 O O . GLY A 1 195 ? 17.144 -1.743 7.494 1.00 81.31 195 GLY A O 1
ATOM 1515 N N . GLY A 1 196 ? 15.977 -1.934 5.575 1.00 79.25 196 GLY A N 1
ATOM 1516 C CA . GLY A 1 196 ? 15.520 -3.314 5.764 1.00 79.25 196 GLY A CA 1
ATOM 1517 C C . GLY A 1 196 ? 14.112 -3.451 6.349 1.00 79.25 196 GLY A C 1
ATOM 1518 O O . GLY A 1 196 ? 13.587 -4.562 6.399 1.00 79.25 196 GLY A O 1
ATOM 1519 N N . LEU A 1 197 ? 13.463 -2.344 6.719 1.00 84.25 197 LEU A N 1
ATOM 1520 C CA . LEU A 1 197 ? 12.125 -2.338 7.310 1.00 84.25 197 LEU A CA 1
ATOM 1521 C C . LEU A 1 197 ? 11.048 -2.236 6.227 1.00 84.25 197 LEU A C 1
ATOM 1523 O O . LEU A 1 197 ? 11.138 -1.411 5.313 1.00 84.25 197 LEU A O 1
ATOM 1527 N N . PHE A 1 198 ? 9.978 -3.034 6.334 1.00 89.44 198 PHE A N 1
ATOM 1528 C CA . PHE A 1 198 ? 8.839 -2.873 5.427 1.00 89.44 198 PHE A CA 1
ATOM 1529 C C . PHE A 1 198 ? 8.086 -1.597 5.793 1.00 89.44 198 PHE A C 1
ATOM 1531 O O . PHE A 1 198 ? 7.934 -1.261 6.963 1.00 89.44 198 PHE A O 1
ATOM 1538 N N . LEU A 1 199 ? 7.576 -0.908 4.782 1.00 92.12 199 LEU A N 1
ATOM 1539 C CA . LEU A 1 199 ? 6.600 0.172 4.894 1.00 92.12 199 LEU A CA 1
ATOM 1540 C C . LEU A 1 199 ? 5.195 -0.376 4.623 1.00 92.12 199 LEU A C 1
ATOM 1542 O O . LEU A 1 199 ? 4.242 -0.066 5.336 1.00 92.12 199 LEU A O 1
ATOM 1546 N N . PHE A 1 200 ? 5.094 -1.229 3.602 1.00 94.50 200 PHE A N 1
ATOM 1547 C CA . PHE A 1 200 ? 3.878 -1.905 3.170 1.00 94.50 200 PHE A CA 1
ATOM 1548 C C . PHE A 1 200 ? 4.173 -3.390 3.002 1.00 94.50 200 PHE A C 1
ATOM 1550 O O . PHE A 1 200 ? 5.121 -3.753 2.305 1.00 94.50 200 PHE A O 1
ATOM 1557 N N . TYR A 1 201 ? 3.335 -4.233 3.592 1.00 93.81 201 TYR A N 1
ATOM 1558 C CA . TYR A 1 201 ? 3.464 -5.676 3.514 1.00 93.81 201 TYR A CA 1
ATOM 1559 C C . TYR A 1 201 ? 2.105 -6.308 3.216 1.00 93.81 201 TYR A C 1
ATOM 1561 O O . TYR A 1 201 ? 1.183 -6.214 4.023 1.00 93.81 201 TYR A O 1
ATOM 1569 N N . ALA A 1 202 ? 1.974 -6.968 2.067 1.00 95.75 202 ALA A N 1
ATOM 1570 C CA . ALA A 1 202 ? 0.792 -7.750 1.726 1.00 95.75 202 ALA A CA 1
ATOM 1571 C C . ALA A 1 202 ? 1.179 -9.203 1.462 1.00 95.75 202 ALA A C 1
ATOM 1573 O O . ALA A 1 202 ? 2.072 -9.482 0.661 1.00 95.75 202 ALA A O 1
ATOM 1574 N N . GLN A 1 203 ? 0.475 -10.137 2.097 1.00 94.00 203 GLN A N 1
ATOM 1575 C CA . GLN A 1 203 ? 0.706 -11.568 1.927 1.00 94.00 203 GLN A CA 1
ATOM 1576 C C . GLN A 1 203 ? -0.595 -12.301 1.624 1.00 94.00 203 GLN A C 1
ATOM 1578 O O . GLN A 1 203 ? -1.623 -12.053 2.252 1.00 94.00 203 GLN A O 1
ATOM 1583 N N . ARG A 1 204 ? -0.524 -13.261 0.697 1.00 94.25 204 ARG A N 1
ATOM 1584 C CA . ARG A 1 204 ? -1.518 -14.331 0.577 1.00 94.25 204 ARG A CA 1
ATOM 1585 C C . ARG A 1 204 ? -1.058 -15.533 1.390 1.00 94.25 204 ARG A C 1
ATOM 1587 O O . ARG A 1 204 ? 0.008 -16.080 1.110 1.00 94.25 204 ARG A O 1
ATOM 1594 N N . ASN A 1 205 ? -1.883 -15.973 2.327 1.00 89.50 205 ASN A N 1
ATOM 1595 C CA . ASN A 1 205 ? -1.650 -17.151 3.154 1.00 89.50 205 ASN A CA 1
ATOM 1596 C C . ASN A 1 205 ? -1.907 -18.460 2.375 1.00 89.50 205 ASN A C 1
ATOM 1598 O O . ASN A 1 205 ? -2.573 -18.444 1.330 1.00 89.50 205 ASN A O 1
ATOM 1602 N N . PRO A 1 206 ? -1.401 -19.615 2.852 1.00 91.62 206 PRO A N 1
ATOM 1603 C CA . PRO A 1 206 ? -1.645 -20.917 2.219 1.00 91.62 206 PRO A CA 1
ATOM 1604 C C . PRO A 1 206 ? -3.131 -21.277 2.057 1.00 91.62 206 PRO A C 1
ATOM 1606 O O . PRO A 1 206 ? -3.510 -21.913 1.075 1.00 91.62 206 PRO A O 1
ATOM 1609 N N . ASP A 1 207 ? -3.981 -20.819 2.975 1.00 93.94 207 ASP A N 1
ATOM 1610 C CA . ASP A 1 207 ? -5.439 -21.004 2.967 1.00 93.94 207 ASP A CA 1
ATOM 1611 C C . ASP A 1 207 ? -6.191 -20.026 2.040 1.00 93.94 207 ASP A C 1
ATOM 1613 O O . ASP A 1 207 ? -7.419 -20.028 2.001 1.00 93.94 207 ASP A O 1
ATOM 1617 N N . LYS A 1 208 ? -5.460 -19.219 1.256 1.00 91.19 208 LYS A N 1
ATOM 1618 C CA . LYS A 1 208 ? -5.973 -18.169 0.355 1.00 91.19 208 LYS A CA 1
ATOM 1619 C C . LYS A 1 208 ? -6.602 -16.966 1.064 1.00 91.19 208 LYS A C 1
ATOM 1621 O O . LYS A 1 208 ? -7.234 -16.151 0.391 1.00 91.19 208 LYS A O 1
ATOM 1626 N N . THR A 1 209 ? -6.396 -16.811 2.369 1.00 91.88 209 THR A N 1
ATOM 1627 C CA . THR A 1 209 ? -6.666 -15.542 3.053 1.00 91.88 209 THR A CA 1
ATOM 1628 C C . THR A 1 209 ? -5.563 -14.526 2.750 1.00 91.88 209 THR A C 1
ATOM 1630 O O . THR A 1 209 ? -4.485 -14.877 2.255 1.00 91.88 209 THR A O 1
ATOM 1633 N N . TYR A 1 210 ? -5.839 -13.249 3.009 1.00 92.25 210 TYR A N 1
ATOM 1634 C CA . TYR A 1 210 ? -4.907 -12.154 2.764 1.00 92.25 210 TYR A CA 1
ATOM 1635 C C . TYR A 1 210 ? -4.681 -11.369 4.046 1.00 92.25 210 TYR A C 1
ATOM 1637 O O . TYR A 1 210 ? -5.615 -11.153 4.815 1.00 92.25 210 TYR A O 1
ATOM 1645 N N . GLN A 1 211 ? -3.454 -10.904 4.237 1.00 90.25 211 GLN A N 1
ATOM 1646 C CA . GLN A 1 211 ? -3.106 -9.977 5.304 1.00 90.25 211 GLN A CA 1
ATOM 1647 C C . GLN A 1 211 ? -2.421 -8.745 4.725 1.00 90.25 211 GLN A C 1
ATOM 1649 O O . GLN A 1 211 ? -1.664 -8.841 3.754 1.00 90.25 211 GLN A O 1
ATOM 1654 N N . LEU A 1 212 ? -2.703 -7.603 5.343 1.00 92.38 212 LEU A N 1
ATOM 1655 C CA . LEU A 1 212 ? -2.061 -6.327 5.080 1.00 92.38 212 LEU A CA 1
ATOM 1656 C C . LEU A 1 212 ? -1.484 -5.811 6.395 1.00 92.38 212 LEU A C 1
ATOM 1658 O O . LEU A 1 212 ? -2.210 -5.657 7.375 1.00 92.38 212 LEU A O 1
ATOM 1662 N N . GLU A 1 213 ? -0.193 -5.513 6.391 1.00 90.06 213 GLU A N 1
ATOM 1663 C CA . GLU A 1 213 ? 0.521 -4.959 7.531 1.00 90.06 213 GLU A CA 1
ATOM 1664 C C . GLU A 1 213 ? 1.231 -3.670 7.115 1.00 90.06 213 GLU A C 1
ATOM 1666 O O . GLU A 1 213 ? 1.869 -3.586 6.063 1.00 90.06 213 GLU A O 1
ATOM 1671 N N . ILE A 1 214 ? 1.098 -2.650 7.962 1.00 90.69 214 ILE A N 1
ATOM 1672 C CA . ILE A 1 214 ? 1.793 -1.370 7.837 1.00 90.69 214 ILE A CA 1
ATOM 1673 C C . ILE A 1 214 ? 2.695 -1.231 9.053 1.00 90.69 214 ILE A C 1
ATOM 1675 O O . ILE A 1 214 ? 2.243 -1.369 10.192 1.00 90.69 214 ILE A O 1
ATOM 1679 N N . ASN A 1 215 ? 3.969 -0.939 8.818 1.00 87.69 215 ASN A N 1
ATOM 1680 C CA . ASN A 1 215 ? 4.921 -0.754 9.900 1.00 87.69 215 ASN A CA 1
ATOM 1681 C C . ASN A 1 215 ? 4.824 0.667 10.458 1.00 87.69 215 ASN A C 1
ATOM 1683 O O . ASN A 1 215 ? 5.550 1.577 10.062 1.00 87.69 215 ASN A O 1
ATOM 1687 N N . GLY A 1 216 ? 3.864 0.866 11.356 1.00 85.56 216 GLY A N 1
ATOM 1688 C CA . GLY A 1 216 ? 3.637 2.141 12.022 1.00 85.56 216 GLY A CA 1
ATOM 1689 C C . GLY A 1 216 ? 2.164 2.516 12.092 1.00 85.56 216 GLY A C 1
ATOM 1690 O O . GLY A 1 216 ? 1.268 1.702 11.879 1.00 85.56 216 GLY A O 1
ATOM 1691 N N . SER A 1 217 ? 1.907 3.777 12.429 1.00 86.69 217 SER A N 1
ATOM 1692 C CA . SER A 1 217 ? 0.546 4.296 12.562 1.00 86.69 217 SER A CA 1
ATOM 1693 C C . SER A 1 217 ? -0.113 4.486 11.195 1.00 86.69 217 SER A C 1
ATOM 1695 O O . SER A 1 217 ? 0.393 5.237 10.362 1.00 86.69 217 SER A O 1
ATOM 1697 N N . CYS A 1 218 ? -1.291 3.895 11.000 1.00 90.06 218 CYS A N 1
ATOM 1698 C CA . CYS A 1 218 ? -2.143 4.165 9.845 1.00 90.06 218 CYS A CA 1
ATOM 1699 C C . CYS A 1 218 ? -3.136 5.292 10.172 1.00 90.06 218 CYS A C 1
ATOM 1701 O O . CYS A 1 218 ? -3.815 5.249 11.198 1.00 90.06 218 CYS A O 1
ATOM 1703 N N . LYS A 1 219 ? -3.220 6.311 9.309 1.00 92.44 219 LYS A N 1
ATOM 1704 C CA . LYS A 1 219 ? -4.240 7.366 9.390 1.00 92.44 219 LYS A CA 1
ATOM 1705 C C . LYS A 1 219 ? -5.246 7.155 8.267 1.00 92.44 219 LYS A C 1
ATOM 1707 O O . LYS A 1 219 ? -4.854 7.139 7.105 1.00 92.44 219 LYS A O 1
ATOM 1712 N N . ALA A 1 220 ? -6.520 7.046 8.616 1.00 93.00 220 ALA A N 1
ATOM 1713 C CA . ALA A 1 220 ? -7.614 6.897 7.665 1.00 93.00 220 ALA A CA 1
ATOM 1714 C C . ALA A 1 220 ? -8.756 7.853 8.018 1.00 93.00 220 ALA A C 1
ATOM 1716 O O . ALA A 1 220 ? -8.916 8.232 9.179 1.00 93.00 220 ALA A O 1
ATOM 1717 N N . THR A 1 221 ? -9.546 8.237 7.016 1.00 96.19 221 THR A N 1
ATOM 1718 C CA . THR A 1 221 ? -10.794 8.985 7.231 1.00 96.19 221 THR A CA 1
ATOM 1719 C C . THR A 1 221 ? -11.892 8.077 7.789 1.00 96.19 221 THR A C 1
ATOM 1721 O O . THR A 1 221 ? -12.627 8.506 8.672 1.00 96.19 221 THR A O 1
ATOM 1724 N N . SER A 1 222 ? -11.978 6.827 7.321 1.00 94.00 222 SER A N 1
ATOM 1725 C CA . SER A 1 222 ? -12.886 5.800 7.844 1.00 94.00 222 SER A CA 1
ATOM 1726 C C . SER A 1 222 ? -12.300 4.394 7.678 1.00 94.00 222 SER A C 1
ATOM 1728 O O . SER A 1 222 ? -11.446 4.160 6.820 1.00 94.00 222 SER A O 1
ATOM 1730 N N . PHE A 1 223 ? -12.780 3.468 8.512 1.00 90.69 223 PHE A N 1
ATOM 1731 C CA . PHE A 1 223 ? -12.651 2.023 8.333 1.00 90.69 223 PHE A CA 1
ATOM 1732 C C . PHE A 1 223 ? -14.051 1.418 8.434 1.00 90.69 223 PHE A C 1
ATOM 1734 O O . PHE A 1 223 ? -14.610 1.333 9.526 1.00 90.69 223 PHE A O 1
ATOM 1741 N N . ASP A 1 224 ? -14.614 1.013 7.299 1.00 93.75 224 ASP A N 1
ATOM 1742 C CA . ASP A 1 224 ? -15.951 0.429 7.238 1.00 93.75 224 ASP A CA 1
ATOM 1743 C C . ASP A 1 224 ? -15.849 -1.099 7.258 1.00 93.75 224 ASP A C 1
ATOM 1745 O O . ASP A 1 224 ? -15.241 -1.712 6.378 1.00 93.75 224 ASP A O 1
ATOM 1749 N N . GLN A 1 225 ? -16.425 -1.724 8.287 1.00 92.94 225 GLN A N 1
ATOM 1750 C CA . GLN A 1 225 ? -16.446 -3.179 8.419 1.00 92.94 225 GLN A CA 1
ATOM 1751 C C . GLN A 1 225 ? -17.700 -3.761 7.766 1.00 92.94 225 GLN A C 1
ATOM 1753 O O . GLN A 1 225 ? -18.822 -3.336 8.049 1.00 92.94 225 GLN A O 1
ATOM 1758 N N . VAL A 1 226 ? -17.518 -4.780 6.926 1.00 94.25 226 VAL A N 1
ATOM 1759 C CA . VAL A 1 226 ? -18.635 -5.549 6.368 1.00 94.25 226 VAL A CA 1
ATOM 1760 C C . VAL A 1 226 ? -19.374 -6.242 7.515 1.00 94.25 226 VAL A C 1
ATOM 1762 O O . VAL A 1 226 ? -18.794 -7.044 8.240 1.00 94.25 226 VAL A O 1
ATOM 1765 N N . SER A 1 227 ? -20.655 -5.914 7.697 1.00 95.06 227 SER A N 1
ATOM 1766 C CA . SER A 1 227 ? -21.436 -6.323 8.875 1.00 95.06 227 SER A CA 1
ATOM 1767 C C . SER A 1 227 ? -22.855 -6.798 8.522 1.00 95.06 227 SER A C 1
ATOM 1769 O O . SER A 1 227 ? -23.729 -6.853 9.391 1.00 95.06 227 SER A O 1
ATOM 1771 N N . ASP A 1 228 ? -23.083 -7.151 7.255 1.00 97.56 228 ASP A N 1
ATOM 1772 C CA . ASP A 1 228 ? -24.365 -7.664 6.764 1.00 97.56 228 ASP A CA 1
ATOM 1773 C C . ASP A 1 228 ? -24.770 -8.956 7.499 1.00 97.56 228 ASP A C 1
ATOM 1775 O O . ASP A 1 228 ? -23.918 -9.775 7.849 1.00 97.56 228 ASP A O 1
ATOM 1779 N N . ARG A 1 229 ? -26.072 -9.134 7.751 1.00 96.94 229 ARG A N 1
ATOM 1780 C CA . ARG A 1 229 ? -26.615 -10.342 8.384 1.00 96.94 229 ARG A CA 1
ATOM 1781 C C . ARG A 1 229 ? -26.381 -11.573 7.513 1.00 96.94 229 ARG A C 1
ATOM 1783 O O . ARG A 1 229 ? -26.088 -12.626 8.066 1.00 96.94 229 ARG A O 1
ATOM 1790 N N . ASP A 1 230 ? -26.466 -11.436 6.193 1.00 97.88 230 ASP A N 1
ATOM 1791 C CA . ASP A 1 230 ? -26.338 -12.562 5.260 1.00 97.88 230 ASP A CA 1
ATOM 1792 C C . ASP A 1 230 ? -24.906 -13.124 5.206 1.00 97.88 230 ASP A C 1
ATOM 1794 O O . ASP A 1 230 ? -24.679 -14.233 4.726 1.00 97.88 230 ASP A O 1
ATOM 1798 N N . LEU A 1 231 ? -23.935 -12.372 5.734 1.00 97.06 231 LEU A N 1
ATOM 1799 C CA . LEU A 1 231 ? -22.526 -12.756 5.828 1.00 97.06 231 LEU A CA 1
ATOM 1800 C C . LEU A 1 231 ? -22.139 -13.255 7.229 1.00 97.06 231 LEU A C 1
ATOM 1802 O O . LEU A 1 231 ? -20.952 -13.390 7.526 1.00 97.06 231 LEU A O 1
ATOM 1806 N N . LYS A 1 232 ? -23.122 -13.501 8.102 1.00 96.94 232 LYS A N 1
ATOM 1807 C CA . LYS A 1 232 ? -22.919 -13.932 9.487 1.00 96.94 232 LYS A CA 1
ATOM 1808 C C . LYS A 1 232 ? -23.664 -15.228 9.771 1.00 96.94 232 LYS A C 1
ATOM 1810 O O . LYS A 1 232 ? -24.803 -15.419 9.361 1.00 96.94 232 LYS A O 1
ATOM 1815 N N . GLU A 1 233 ? -23.040 -16.081 10.567 1.00 97.06 233 GLU A N 1
ATOM 1816 C CA . GLU A 1 233 ? -23.633 -17.305 11.101 1.00 97.06 233 GLU A CA 1
ATOM 1817 C C . GLU A 1 233 ? -23.495 -17.338 12.627 1.00 97.06 233 GLU A C 1
ATOM 1819 O O . GLU A 1 233 ? -22.722 -16.571 13.200 1.00 97.06 233 GLU A O 1
ATOM 1824 N N . ASN A 1 234 ? -24.262 -18.207 13.293 1.00 96.62 234 ASN A N 1
ATOM 1825 C CA . ASN A 1 234 ? -24.202 -18.405 14.748 1.00 96.62 234 ASN A CA 1
ATOM 1826 C C . ASN A 1 234 ? -24.326 -17.102 15.567 1.00 96.62 234 ASN A C 1
ATOM 1828 O O . ASN A 1 234 ? -23.661 -16.931 16.585 1.00 96.62 234 ASN A O 1
ATOM 1832 N N . ILE A 1 235 ? -25.194 -16.183 15.130 1.00 97.25 235 ILE A N 1
ATOM 1833 C CA . ILE A 1 235 ? -25.395 -14.883 15.783 1.00 97.25 235 ILE A CA 1
ATOM 1834 C C . ILE A 1 235 ? -26.009 -15.095 17.174 1.00 97.25 235 ILE A C 1
ATOM 1836 O O . ILE A 1 235 ? -27.151 -15.539 17.285 1.00 97.25 235 ILE A O 1
ATOM 1840 N N . GLN A 1 236 ? -25.264 -14.734 18.218 1.00 96.19 236 GLN A N 1
ATOM 1841 C CA . GLN A 1 236 ? -25.715 -14.732 19.611 1.00 96.19 236 GLN A CA 1
ATOM 1842 C C . GLN A 1 236 ? -25.643 -13.315 20.182 1.00 96.19 236 GLN A C 1
ATOM 1844 O O . GLN A 1 236 ? -24.755 -12.535 19.831 1.00 96.19 236 GLN A O 1
ATOM 1849 N N . VAL A 1 237 ? -26.588 -12.975 21.060 1.00 97.19 237 VAL A N 1
ATOM 1850 C CA . VAL A 1 237 ? -26.496 -11.749 21.863 1.00 97.19 237 VAL A CA 1
ATOM 1851 C C . VAL A 1 237 ? -25.399 -11.957 22.907 1.00 97.19 237 VAL A C 1
ATOM 1853 O O . VAL A 1 237 ? -25.300 -13.041 23.478 1.00 97.19 237 VAL A O 1
ATOM 1856 N N . ILE A 1 238 ? -24.576 -10.935 23.150 1.00 97.50 238 ILE A N 1
ATOM 1857 C CA . ILE A 1 238 ? -23.594 -10.970 24.240 1.00 97.50 238 ILE A CA 1
ATOM 1858 C C . ILE A 1 238 ? -24.379 -11.061 25.554 1.00 97.50 238 ILE A C 1
ATOM 1860 O O . ILE A 1 238 ? -25.255 -10.245 25.806 1.00 97.50 238 ILE A O 1
ATOM 1864 N N . ASP A 1 239 ? -24.117 -12.064 26.375 1.00 95.88 239 ASP A N 1
ATOM 1865 C CA . ASP A 1 239 ? -24.790 -12.252 27.658 1.00 95.88 239 ASP A CA 1
ATOM 1866 C C . ASP A 1 239 ? -23.912 -11.773 28.819 1.00 95.88 239 ASP A C 1
ATOM 1868 O O . ASP A 1 239 ? -22.686 -11.681 28.695 1.00 95.88 239 ASP A O 1
ATOM 1872 N N . ASN A 1 240 ? -24.534 -11.477 29.963 1.00 96.94 240 ASN A N 1
ATOM 1873 C CA . ASN A 1 240 ? -23.850 -11.037 31.184 1.00 96.94 240 ASN A CA 1
ATOM 1874 C C . ASN A 1 240 ? -22.853 -9.892 30.917 1.00 96.94 240 ASN A C 1
ATOM 1876 O O . ASN A 1 240 ? -21.763 -9.843 31.492 1.00 96.94 240 ASN A O 1
ATOM 1880 N N . ALA A 1 241 ? -23.186 -8.976 30.005 1.00 97.81 241 ALA A N 1
ATOM 1881 C CA . ALA A 1 241 ? -22.287 -7.934 29.528 1.00 97.81 241 ALA A CA 1
ATOM 1882 C C . ALA A 1 241 ? -21.811 -7.028 30.670 1.00 97.81 241 ALA A C 1
ATOM 1884 O O . ALA A 1 241 ? -20.635 -6.664 30.730 1.00 97.81 241 ALA A O 1
ATOM 1885 N N . THR A 1 242 ? -22.698 -6.717 31.619 1.00 97.75 242 THR A N 1
ATOM 1886 C CA . THR A 1 242 ? -22.379 -5.936 32.826 1.00 97.75 242 THR A CA 1
ATOM 1887 C C . THR A 1 242 ? -21.426 -6.642 33.794 1.00 97.75 242 THR A C 1
ATOM 1889 O O . THR A 1 242 ? -20.778 -5.968 34.601 1.00 97.75 242 THR A O 1
ATOM 1892 N N . GLU A 1 243 ? -21.300 -7.968 33.720 1.00 97.94 243 GLU A N 1
ATOM 1893 C CA . GLU A 1 243 ? -20.295 -8.747 34.451 1.00 97.94 243 GLU A CA 1
ATOM 1894 C C . GLU A 1 243 ? -19.001 -8.855 33.642 1.00 97.94 243 GLU A C 1
ATOM 1896 O O . GLU A 1 243 ? -17.926 -8.551 34.159 1.00 97.94 243 GLU A O 1
ATOM 1901 N N . ARG A 1 244 ? -19.106 -9.183 32.349 1.00 98.00 244 ARG A N 1
ATOM 1902 C CA . ARG A 1 244 ? -17.971 -9.287 31.419 1.00 98.00 244 ARG A CA 1
ATOM 1903 C C . ARG A 1 244 ? -17.143 -8.006 31.370 1.00 98.00 244 ARG A C 1
ATOM 1905 O O . ARG A 1 244 ? -15.922 -8.068 31.458 1.00 98.00 244 ARG A O 1
ATOM 1912 N N . ILE A 1 245 ? -17.781 -6.834 31.300 1.00 97.44 245 ILE A N 1
ATOM 1913 C CA . ILE A 1 245 ? -17.072 -5.544 31.266 1.00 97.44 245 ILE A CA 1
ATOM 1914 C C . ILE A 1 245 ? -16.238 -5.289 32.528 1.00 97.44 245 ILE A C 1
ATOM 1916 O O . ILE A 1 245 ? -15.260 -4.558 32.465 1.00 97.44 245 ILE A O 1
ATOM 1920 N N . ARG A 1 246 ? -16.571 -5.914 33.667 1.00 97.50 246 ARG A N 1
ATOM 1921 C CA . ARG A 1 246 ? -15.811 -5.785 34.925 1.00 97.50 246 ARG A CA 1
ATOM 1922 C C . ARG A 1 246 ? -14.529 -6.614 34.935 1.00 97.50 246 ARG A C 1
ATOM 1924 O O . ARG A 1 246 ? -13.712 -6.435 35.833 1.00 97.50 246 ARG A O 1
ATOM 1931 N N . LEU A 1 247 ? -14.352 -7.506 33.960 1.00 97.88 247 LEU A N 1
ATOM 1932 C CA . LEU A 1 247 ? -13.132 -8.295 33.787 1.00 97.88 247 LEU A CA 1
ATOM 1933 C C . LEU A 1 247 ? -12.012 -7.508 33.094 1.00 97.88 247 LEU A C 1
ATOM 1935 O O . LEU A 1 247 ? -10.897 -8.017 32.996 1.00 97.88 247 LEU A O 1
ATOM 1939 N N . MET A 1 248 ? -12.288 -6.288 32.621 1.00 97.06 248 MET A N 1
ATOM 1940 C CA . MET A 1 248 ? -11.304 -5.433 31.965 1.00 97.06 248 MET A CA 1
ATOM 1941 C C . MET A 1 248 ? -11.428 -3.970 32.388 1.00 97.06 248 MET A C 1
ATOM 1943 O O . MET A 1 248 ? -12.515 -3.499 32.716 1.00 97.06 248 MET A O 1
ATOM 1947 N N . ASN A 1 249 ? -10.319 -3.230 32.349 1.00 97.06 249 ASN A N 1
ATOM 1948 C CA . ASN A 1 249 ? -10.311 -1.801 32.671 1.00 97.06 249 ASN A CA 1
ATOM 1949 C C . ASN A 1 249 ? -9.821 -0.928 31.509 1.00 97.06 249 ASN A C 1
ATOM 1951 O O . ASN A 1 249 ? -9.116 -1.368 30.598 1.00 97.06 249 ASN A O 1
ATOM 1955 N N . GLY A 1 250 ? -10.178 0.356 31.578 1.00 96.81 250 GLY A N 1
ATOM 1956 C CA . GLY A 1 250 ? -9.569 1.402 30.766 1.00 96.81 250 GLY A CA 1
ATOM 1957 C C . GLY A 1 250 ? -8.277 1.902 31.410 1.00 96.81 250 GLY A C 1
ATOM 1958 O O . GLY A 1 250 ? -8.261 2.274 32.582 1.00 96.81 250 GLY A O 1
ATOM 1959 N N . TYR A 1 251 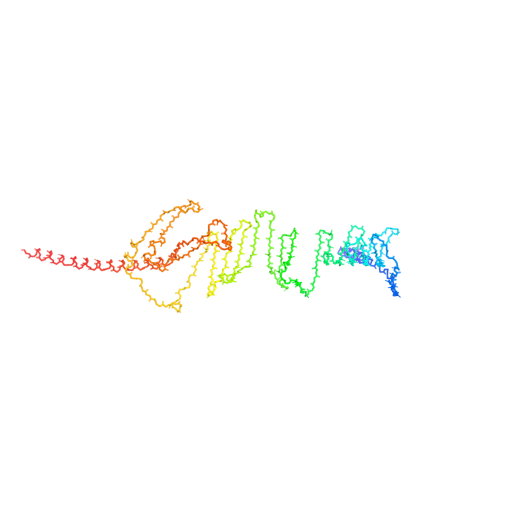? -7.204 1.953 30.629 1.00 97.94 251 TYR A N 1
ATOM 1960 C CA . TYR A 1 251 ? -5.884 2.387 31.067 1.00 97.94 251 TYR A CA 1
ATOM 1961 C C . TYR A 1 251 ? -5.388 3.555 30.232 1.00 97.94 251 TYR A C 1
ATOM 1963 O O . TYR A 1 251 ? -5.564 3.584 29.016 1.00 97.94 251 TYR A O 1
ATOM 1971 N N . THR A 1 252 ? -4.657 4.462 30.873 1.00 97.50 252 THR A N 1
ATOM 1972 C CA . THR A 1 252 ? -3.660 5.289 30.189 1.00 97.50 252 THR A CA 1
ATOM 1973 C C . THR A 1 252 ? -2.291 4.645 30.350 1.00 97.50 252 THR A C 1
ATOM 1975 O O . THR A 1 252 ? -1.929 4.238 31.454 1.00 97.50 252 THR A O 1
ATOM 1978 N N . TYR A 1 253 ? -1.504 4.576 29.285 1.00 96.44 253 TYR A N 1
ATOM 1979 C CA . TYR A 1 253 ? -0.179 3.960 29.307 1.00 96.44 253 TYR A CA 1
ATOM 1980 C C . TYR A 1 253 ? 0.771 4.667 28.344 1.00 96.44 253 TYR A C 1
ATOM 1982 O O . TYR A 1 253 ? 0.349 5.435 27.485 1.00 96.44 253 TYR A O 1
ATOM 1990 N N . ARG A 1 254 ? 2.076 4.413 28.475 1.00 95.94 254 ARG A N 1
ATOM 1991 C CA . ARG A 1 254 ? 3.069 4.823 27.476 1.00 95.94 254 ARG A CA 1
ATOM 1992 C C . ARG A 1 254 ? 3.458 3.629 26.629 1.00 95.94 254 ARG A C 1
ATOM 1994 O O . ARG A 1 254 ? 3.822 2.585 27.171 1.00 95.94 254 ARG A O 1
ATOM 2001 N N . LEU A 1 255 ? 3.397 3.772 25.310 1.00 90.00 255 LEU A N 1
ATOM 2002 C CA . LEU A 1 255 ? 3.789 2.683 24.425 1.00 90.00 255 LEU A CA 1
ATOM 2003 C C . LEU A 1 255 ? 5.315 2.576 24.407 1.00 90.00 255 LEU A C 1
ATOM 2005 O O . LEU A 1 255 ? 6.003 3.545 24.100 1.00 90.00 255 LEU A O 1
ATOM 2009 N N . LYS A 1 256 ? 5.860 1.396 24.722 1.00 90.38 256 LYS A N 1
ATOM 2010 C CA . LYS A 1 256 ? 7.319 1.205 24.830 1.00 90.38 256 LYS A CA 1
ATOM 2011 C C . LYS A 1 256 ? 8.079 1.558 23.546 1.00 90.38 256 LYS A C 1
ATOM 2013 O O . LYS A 1 256 ? 9.227 1.966 23.637 1.00 90.38 256 LYS A O 1
ATOM 2018 N N . SER A 1 257 ? 7.455 1.416 22.374 1.00 83.94 257 SER A N 1
ATOM 2019 C CA . SER A 1 257 ? 8.107 1.662 21.081 1.00 83.94 257 SER A CA 1
ATOM 2020 C C . SER A 1 257 ? 8.392 3.136 20.793 1.00 83.94 257 SER A C 1
ATOM 2022 O O . SER A 1 257 ? 9.342 3.423 20.077 1.00 83.94 257 SER A O 1
ATOM 2024 N N . ASN A 1 258 ? 7.591 4.068 21.316 1.00 87.25 258 ASN A N 1
ATOM 2025 C CA . ASN A 1 258 ? 7.757 5.501 21.040 1.00 87.25 258 ASN A CA 1
ATOM 2026 C C . ASN A 1 258 ? 7.693 6.399 22.288 1.00 87.25 258 ASN A C 1
ATOM 2028 O O . ASN A 1 258 ? 7.866 7.608 22.182 1.00 87.25 258 ASN A O 1
ATOM 2032 N N . GLY A 1 259 ? 7.419 5.835 23.467 1.00 91.44 259 GLY A N 1
ATOM 2033 C CA . GLY A 1 259 ? 7.324 6.547 24.741 1.00 91.44 259 GLY A CA 1
ATOM 2034 C C . GLY A 1 259 ? 6.111 7.475 24.882 1.00 91.44 259 GLY A C 1
ATOM 2035 O O . GLY A 1 259 ? 5.961 8.113 25.930 1.00 91.44 259 GLY A O 1
ATOM 2036 N N . MET A 1 260 ? 5.240 7.560 23.875 1.00 92.88 260 MET A N 1
ATOM 2037 C CA . MET A 1 260 ? 4.110 8.491 23.851 1.00 92.88 260 MET A CA 1
ATOM 2038 C C . MET A 1 260 ? 2.948 7.985 24.714 1.00 92.88 260 MET A C 1
ATOM 2040 O O . MET A 1 260 ? 2.788 6.771 24.857 1.00 92.88 260 MET A O 1
ATOM 2044 N N . PRO A 1 261 ? 2.150 8.885 25.318 1.00 96.44 261 PRO A N 1
ATOM 2045 C CA . PRO A 1 261 ? 0.960 8.508 26.072 1.00 96.44 261 PRO A CA 1
ATOM 2046 C C . PRO A 1 261 ? -0.179 8.057 25.144 1.00 96.44 261 PRO A C 1
ATOM 2048 O O . PRO A 1 261 ? -0.445 8.683 24.120 1.00 96.44 261 PRO A O 1
ATOM 2051 N N . TYR A 1 262 ? -0.871 6.998 25.549 1.00 95.44 262 TYR A N 1
ATOM 2052 C CA . TYR A 1 262 ? -2.035 6.399 24.898 1.00 95.44 262 TYR A CA 1
ATOM 2053 C C . TYR A 1 262 ? -3.096 6.048 25.940 1.00 95.44 262 TYR A C 1
ATOM 2055 O O . TYR A 1 262 ? -2.810 5.999 27.139 1.00 95.44 262 TYR A O 1
ATOM 2063 N N . ALA A 1 263 ? -4.309 5.768 25.469 1.00 96.81 263 ALA A N 1
ATOM 2064 C CA . ALA A 1 263 ? -5.382 5.196 26.266 1.00 96.81 263 ALA A CA 1
ATOM 2065 C C . ALA A 1 263 ? -5.987 3.984 25.548 1.00 96.81 263 ALA A C 1
ATOM 2067 O O . ALA A 1 263 ? -5.977 3.926 24.319 1.00 96.81 263 ALA A O 1
ATOM 2068 N N . GLY A 1 264 ? -6.486 3.014 26.307 1.00 96.38 264 GLY A N 1
ATOM 2069 C CA . GLY A 1 264 ? -7.091 1.806 25.755 1.00 96.38 264 GLY A CA 1
ATOM 2070 C C . GLY A 1 264 ? -7.290 0.714 26.797 1.00 96.38 264 GLY A C 1
ATOM 2071 O O . GLY A 1 264 ? -7.281 0.987 27.995 1.00 96.38 264 GLY A O 1
ATOM 2072 N N . VAL A 1 265 ? -7.442 -0.522 26.332 1.00 97.38 265 VAL A N 1
ATOM 2073 C CA . VAL A 1 265 ? -7.576 -1.721 27.176 1.00 97.38 265 VAL A CA 1
ATOM 2074 C C . VAL A 1 265 ? -6.349 -2.627 27.044 1.00 97.38 265 VAL A C 1
ATOM 2076 O O . VAL A 1 265 ? -5.575 -2.510 26.090 1.00 97.38 265 VAL A O 1
ATOM 2079 N N . ILE A 1 266 ? -6.169 -3.546 27.993 1.00 97.44 266 ILE A N 1
ATOM 2080 C CA . ILE A 1 266 ? -5.140 -4.590 27.926 1.00 97.44 266 ILE A CA 1
ATOM 2081 C C . ILE A 1 266 ? -5.735 -5.829 27.250 1.00 97.44 266 ILE A C 1
ATOM 2083 O O . ILE A 1 266 ? -6.770 -6.341 27.670 1.00 97.44 266 ILE A O 1
ATOM 2087 N N . ALA A 1 267 ? -5.067 -6.338 26.213 1.00 97.06 267 ALA A N 1
ATOM 2088 C CA . ALA A 1 267 ? -5.586 -7.435 25.394 1.00 97.06 267 ALA A CA 1
ATOM 2089 C C . ALA A 1 267 ? -5.842 -8.730 26.187 1.00 97.06 267 ALA A C 1
ATOM 2091 O O . ALA A 1 267 ? -6.788 -9.449 25.900 1.00 97.06 267 ALA A O 1
ATOM 2092 N N . GLN A 1 268 ? -5.034 -9.016 27.209 1.00 97.62 268 GLN A N 1
ATOM 2093 C CA . GLN A 1 268 ? -5.204 -10.185 28.075 1.00 97.62 268 GLN A CA 1
ATOM 2094 C C . GLN A 1 268 ? -6.461 -10.096 28.950 1.00 97.62 268 GLN A C 1
ATOM 2096 O O . GLN A 1 268 ? -7.071 -11.117 29.243 1.00 97.62 268 GLN A O 1
ATOM 2101 N N . GLU A 1 269 ? -6.862 -8.892 29.356 1.00 98.00 269 GLU A N 1
ATOM 2102 C CA . GLU A 1 269 ? -8.121 -8.683 30.078 1.00 98.00 269 GLU A CA 1
ATOM 2103 C C . GLU A 1 269 ? -9.307 -8.754 29.118 1.00 98.00 269 GLU A C 1
ATOM 2105 O O . GLU A 1 269 ? -10.297 -9.425 29.402 1.00 98.00 269 GLU A O 1
ATOM 2110 N N . ALA A 1 270 ? -9.166 -8.146 27.935 1.00 97.31 270 ALA A N 1
ATOM 2111 C CA . ALA A 1 270 ? -10.148 -8.270 26.863 1.00 97.31 270 ALA A CA 1
ATOM 2112 C C . ALA A 1 270 ? -10.366 -9.737 26.457 1.00 97.31 270 ALA A C 1
ATOM 2114 O O . ALA A 1 270 ? -11.492 -10.112 26.166 1.00 97.31 270 ALA A O 1
ATOM 2115 N N . LEU A 1 271 ? -9.336 -10.588 26.520 1.00 97.25 271 LEU A N 1
ATOM 2116 C CA . LEU A 1 271 ? -9.453 -12.022 26.241 1.00 97.25 271 LEU A CA 1
ATOM 2117 C C . LEU A 1 271 ? -10.388 -12.731 27.233 1.00 97.25 271 LEU A C 1
ATOM 2119 O O . LEU A 1 271 ? -11.081 -13.667 26.852 1.00 97.25 271 LEU A O 1
ATOM 2123 N N . ASN A 1 272 ? -10.432 -12.276 28.488 1.00 97.12 272 ASN A N 1
ATOM 2124 C CA . ASN A 1 272 ? -11.349 -12.809 29.496 1.00 97.12 272 ASN A CA 1
ATOM 2125 C C . ASN A 1 272 ? -12.760 -12.207 29.371 1.00 97.12 272 ASN A C 1
ATOM 2127 O O . ASN A 1 272 ? -13.740 -12.891 29.649 1.00 97.12 272 ASN A O 1
ATOM 2131 N N . ALA A 1 273 ? -12.868 -10.934 28.977 1.00 97.25 273 ALA A N 1
ATOM 2132 C CA . ALA A 1 273 ? -14.139 -10.210 28.886 1.00 97.25 273 ALA A CA 1
ATOM 2133 C C . ALA A 1 273 ? -14.917 -10.492 27.583 1.00 97.25 273 ALA A C 1
ATOM 2135 O O . ALA A 1 273 ? -16.124 -10.743 27.604 1.00 97.25 273 ALA A O 1
ATOM 2136 N N . ILE A 1 274 ? -14.229 -10.412 26.445 1.00 97.44 274 ILE A N 1
ATOM 2137 C CA . ILE A 1 274 ? -14.758 -10.563 25.086 1.00 97.44 274 ILE A CA 1
ATOM 2138 C C . ILE A 1 274 ? -13.679 -11.182 24.170 1.00 97.44 274 ILE A C 1
ATOM 2140 O O . ILE A 1 274 ? -13.027 -10.480 23.387 1.00 97.44 274 ILE A O 1
ATOM 2144 N N . PRO A 1 275 ? -13.443 -12.503 24.277 1.00 96.44 275 PRO A N 1
ATOM 2145 C CA . PRO A 1 275 ? -12.366 -13.185 23.558 1.00 96.44 275 PRO A CA 1
ATOM 2146 C C . PRO A 1 275 ? -12.430 -12.995 22.038 1.00 96.44 275 PRO A C 1
ATOM 2148 O O . PRO A 1 275 ? -11.393 -12.946 21.381 1.00 96.44 275 PRO A O 1
ATOM 2151 N N . GLU A 1 276 ? -13.627 -12.817 21.481 1.00 95.06 276 GLU A N 1
ATOM 2152 C CA . GLU A 1 276 ? -13.877 -12.609 20.054 1.00 95.06 276 GLU A CA 1
ATOM 2153 C C . GLU A 1 276 ? -13.253 -11.309 19.518 1.00 95.06 276 GLU A C 1
ATOM 2155 O O . GLU A 1 276 ? -13.039 -11.179 18.316 1.00 95.06 276 GLU A O 1
ATOM 2160 N N . SER A 1 277 ? -12.936 -10.350 20.397 1.00 96.12 277 SER A N 1
ATOM 2161 C CA . SER A 1 277 ? -12.284 -9.086 20.027 1.00 96.12 277 SER A CA 1
ATOM 2162 C C . SER A 1 277 ? -10.757 -9.149 20.096 1.00 96.12 277 SER A C 1
ATOM 2164 O O . SER A 1 277 ? -10.101 -8.135 19.859 1.00 96.12 277 SER A O 1
ATOM 2166 N N . VAL A 1 278 ? -10.165 -10.291 20.464 1.00 96.56 278 VAL A N 1
ATOM 2167 C CA . VAL A 1 278 ? -8.715 -10.420 20.643 1.00 96.56 278 VAL A CA 1
ATOM 2168 C C . VAL A 1 278 ? -8.095 -11.192 19.487 1.00 96.56 278 VAL A C 1
ATOM 2170 O O . VAL A 1 278 ? -8.353 -12.373 19.277 1.00 96.56 278 VAL A O 1
ATOM 2173 N N . GLY A 1 279 ? -7.225 -10.509 18.749 1.00 93.00 279 GLY A N 1
ATOM 2174 C CA . GLY A 1 279 ? -6.399 -11.099 17.705 1.00 93.00 279 GLY A CA 1
ATOM 2175 C C . GLY A 1 279 ? -4.966 -11.330 18.172 1.00 93.00 279 GLY A C 1
ATOM 2176 O O . GLY A 1 279 ? -4.607 -11.126 19.334 1.00 93.00 279 GLY A O 1
ATOM 2177 N N . SER A 1 280 ? -4.103 -11.718 17.237 1.00 87.38 280 SER A N 1
ATOM 2178 C CA . SER A 1 280 ? -2.663 -11.769 17.476 1.00 87.38 280 SER A CA 1
ATOM 2179 C C . SER A 1 280 ? -1.879 -11.239 16.288 1.00 87.38 280 SER A C 1
ATOM 2181 O O . SER A 1 280 ? -2.278 -11.429 15.144 1.00 87.38 280 SER A O 1
ATOM 2183 N N . THR A 1 281 ? -0.732 -10.641 16.572 1.00 83.19 281 THR A N 1
ATOM 2184 C CA . THR A 1 281 ? 0.274 -10.219 15.601 1.00 83.19 281 THR A CA 1
ATOM 2185 C C . THR A 1 281 ? 1.617 -10.849 15.966 1.00 83.19 281 THR A C 1
ATOM 2187 O O . THR A 1 281 ? 1.846 -11.213 17.123 1.00 83.19 281 THR A O 1
ATOM 2190 N N . ILE A 1 282 ? 2.502 -11.008 14.990 1.00 76.12 282 ILE A N 1
ATOM 2191 C CA . ILE A 1 282 ? 3.859 -11.515 15.201 1.00 76.12 282 ILE A CA 1
ATOM 2192 C C . ILE A 1 282 ? 4.812 -10.329 15.087 1.00 76.12 282 ILE A C 1
ATOM 2194 O O . ILE A 1 282 ? 4.768 -9.594 14.105 1.00 76.12 282 ILE A O 1
ATOM 2198 N N . LYS A 1 283 ? 5.682 -10.144 16.081 1.00 71.19 283 LYS A N 1
ATOM 2199 C CA . LYS A 1 283 ? 6.804 -9.205 15.999 1.00 71.19 283 LYS A CA 1
ATOM 2200 C C . LYS A 1 283 ? 8.113 -9.969 15.921 1.00 71.19 283 LYS A C 1
ATOM 2202 O O . LYS A 1 283 ? 8.407 -10.782 16.792 1.00 71.19 283 LYS A O 1
ATOM 2207 N N . TYR A 1 284 ? 8.917 -9.658 14.919 1.00 66.56 284 TYR A N 1
ATOM 2208 C CA . TYR A 1 284 ? 10.271 -10.184 14.796 1.00 66.56 284 TYR A CA 1
ATOM 2209 C C . TYR A 1 284 ? 11.228 -9.350 15.664 1.00 66.56 284 TYR A C 1
ATOM 2211 O O . TYR A 1 284 ? 10.995 -8.158 15.895 1.00 66.56 284 TYR A O 1
ATOM 2219 N N . LYS A 1 285 ? 12.239 -10.000 16.253 1.00 52.31 285 LYS A N 1
ATOM 2220 C CA . LYS A 1 285 ? 13.269 -9.311 17.042 1.00 52.31 285 LYS A CA 1
ATOM 2221 C C . LYS A 1 285 ? 14.213 -8.630 16.063 1.00 52.31 285 LYS A C 1
ATOM 2223 O O . LYS A 1 285 ? 14.642 -9.261 15.111 1.00 52.31 285 LYS A O 1
ATOM 2228 N N . SER A 1 286 ? 14.567 -7.378 16.351 1.00 45.94 286 SER A N 1
ATOM 2229 C CA . SER A 1 286 ? 15.246 -6.454 15.423 1.00 45.94 286 SER A CA 1
ATOM 2230 C C . SER A 1 286 ? 14.289 -5.921 14.363 1.00 45.94 286 SER A C 1
ATOM 2232 O O . SER A 1 286 ? 13.320 -6.576 14.008 1.00 45.94 286 SER A O 1
ATOM 2234 N N . GLY A 1 287 ? 14.529 -4.710 13.872 1.00 49.12 287 GLY A N 1
ATOM 2235 C CA . GLY A 1 287 ? 13.781 -4.119 12.764 1.00 49.12 287 GLY A CA 1
ATOM 2236 C C . GLY A 1 287 ? 13.992 -4.827 11.421 1.00 49.12 287 GLY A C 1
ATOM 2237 O O . GLY A 1 287 ? 14.067 -4.168 10.397 1.00 49.12 287 GLY A O 1
ATOM 2238 N N . ASP A 1 288 ? 14.129 -6.145 11.427 1.00 46.03 288 ASP A N 1
ATOM 2239 C CA . ASP A 1 288 ? 14.245 -6.970 10.246 1.00 46.03 288 ASP A CA 1
ATOM 2240 C C . ASP A 1 288 ? 12.907 -7.662 10.010 1.00 46.03 288 ASP A C 1
ATOM 2242 O O . ASP A 1 288 ? 12.256 -8.182 10.924 1.00 46.03 288 ASP A O 1
ATOM 2246 N N . ASN A 1 289 ? 12.485 -7.670 8.752 1.00 49.28 289 ASN A N 1
ATOM 2247 C CA . ASN A 1 289 ? 11.278 -8.352 8.313 1.00 49.28 289 ASN A CA 1
ATOM 2248 C C . ASN A 1 289 ? 11.550 -9.855 8.260 1.00 49.28 289 ASN A C 1
ATOM 2250 O O . ASN A 1 289 ? 11.633 -10.395 7.165 1.00 49.28 289 ASN A O 1
ATOM 2254 N N . GLY A 1 290 ? 11.742 -10.501 9.418 1.00 47.62 290 GLY A N 1
ATOM 2255 C CA . GLY A 1 290 ? 11.930 -11.945 9.574 1.00 47.62 290 GLY A CA 1
ATOM 2256 C C . GLY A 1 290 ? 12.597 -12.591 8.362 1.00 47.62 290 GLY A C 1
ATOM 2257 O O . GLY A 1 290 ? 11.905 -13.188 7.530 1.00 47.62 290 GLY A O 1
ATOM 2258 N N . SER A 1 291 ? 13.916 -12.415 8.231 1.00 49.09 291 SER A N 1
ATOM 2259 C CA . SER A 1 291 ? 14.676 -13.167 7.231 1.00 49.09 291 SER A CA 1
ATOM 2260 C C . SER A 1 291 ? 14.478 -14.672 7.461 1.00 49.09 291 SER A C 1
ATOM 2262 O O . SER A 1 291 ? 14.148 -15.091 8.574 1.00 49.09 291 SER A O 1
ATOM 2264 N N . ASP A 1 292 ? 14.583 -15.466 6.389 1.00 45.28 292 ASP A N 1
ATOM 2265 C CA . ASP A 1 292 ? 14.256 -16.898 6.365 1.00 45.28 292 ASP A CA 1
ATOM 2266 C C . ASP A 1 292 ? 14.709 -17.641 7.641 1.00 45.28 292 ASP A C 1
ATOM 2268 O O . ASP A 1 292 ? 15.884 -17.963 7.808 1.00 45.28 292 ASP A O 1
ATOM 2272 N N . GLY A 1 293 ? 13.751 -17.947 8.527 1.00 49.75 293 GLY A N 1
ATOM 2273 C CA . GLY A 1 293 ? 13.948 -18.833 9.680 1.00 49.75 293 GLY A CA 1
ATOM 2274 C C . GLY A 1 293 ? 13.861 -18.207 11.076 1.00 49.75 293 GLY A C 1
ATOM 2275 O O . GLY A 1 293 ? 13.953 -18.959 12.044 1.00 49.75 293 GLY A O 1
ATOM 2276 N N . GLU A 1 294 ? 13.661 -16.894 11.231 1.00 54.34 294 GLU A N 1
ATOM 2277 C CA . GLU A 1 294 ? 13.521 -16.304 12.573 1.00 54.34 294 GLU A CA 1
ATOM 2278 C C . GLU A 1 294 ? 12.128 -16.519 13.196 1.00 54.34 294 GLU A C 1
ATOM 2280 O O . GLU A 1 294 ? 11.096 -16.174 12.614 1.00 54.34 294 GLU A O 1
ATOM 2285 N N . GLU A 1 295 ? 12.091 -17.056 14.421 1.00 58.25 295 GLU A N 1
ATOM 2286 C CA . GLU A 1 295 ? 10.868 -17.169 15.222 1.00 58.25 295 GLU A CA 1
ATOM 2287 C C . GLU A 1 295 ? 10.476 -15.798 15.792 1.00 58.25 295 GLU A C 1
ATOM 2289 O O . GLU A 1 295 ? 11.102 -15.274 16.717 1.00 58.25 295 GLU A O 1
ATOM 2294 N N . GLY A 1 296 ? 9.419 -15.202 15.239 1.00 65.06 296 GLY A N 1
ATOM 2295 C CA . GLY A 1 296 ? 8.821 -13.994 15.794 1.00 65.06 296 GLY A CA 1
ATOM 2296 C C . GLY A 1 296 ? 8.067 -14.262 17.102 1.00 65.06 296 GLY A C 1
ATOM 2297 O O . GLY A 1 296 ? 7.476 -15.322 17.311 1.00 65.06 296 GLY A O 1
ATOM 2298 N N . GLU A 1 297 ? 8.039 -13.270 17.987 1.00 78.56 297 GLU A N 1
ATOM 2299 C CA . GLU A 1 297 ? 7.254 -13.307 19.217 1.00 78.56 297 GLU A CA 1
ATOM 2300 C C . GLU A 1 297 ? 5.795 -12.931 18.932 1.00 78.56 297 GLU A C 1
ATOM 2302 O O . GLU A 1 297 ? 5.505 -11.925 18.277 1.00 78.56 297 GLU A O 1
ATOM 2307 N N . ARG A 1 298 ? 4.850 -13.724 19.446 1.00 82.75 298 ARG A N 1
ATOM 2308 C CA . ARG A 1 298 ? 3.416 -13.448 19.315 1.00 82.75 298 ARG A CA 1
ATOM 2309 C C . ARG A 1 298 ? 2.964 -12.430 20.364 1.00 82.75 298 ARG A C 1
ATOM 2311 O O . ARG A 1 298 ? 3.169 -12.621 21.559 1.00 82.75 298 ARG A O 1
ATOM 2318 N N . TYR A 1 299 ? 2.272 -11.392 19.910 1.00 88.75 299 TYR A N 1
ATOM 2319 C CA . TYR A 1 299 ? 1.620 -10.378 20.736 1.00 88.75 299 TYR A CA 1
ATOM 2320 C C . TYR A 1 299 ? 0.116 -10.376 20.463 1.00 88.75 299 TYR A C 1
ATOM 2322 O O . TYR A 1 299 ? -0.312 -10.646 19.343 1.00 88.75 299 TYR A O 1
ATOM 2330 N N . TYR A 1 300 ? -0.697 -10.059 21.468 1.00 94.25 300 TYR A N 1
ATOM 2331 C CA . TYR A 1 300 ? -2.143 -9.917 21.289 1.00 94.25 300 TYR A CA 1
ATOM 2332 C C . TYR A 1 300 ? -2.516 -8.530 20.757 1.00 94.25 300 TYR A C 1
ATOM 2334 O O . TYR A 1 300 ? -1.865 -7.532 21.075 1.00 94.25 300 TYR A O 1
ATOM 2342 N N . THR A 1 301 ? -3.583 -8.473 19.968 1.00 94.19 301 THR A N 1
ATOM 2343 C CA . THR A 1 301 ? -4.199 -7.243 19.455 1.00 94.19 301 THR A CA 1
ATOM 2344 C C . THR A 1 301 ? -5.660 -7.181 19.890 1.00 94.19 301 THR A C 1
ATOM 2346 O O . THR A 1 301 ? -6.242 -8.204 20.236 1.00 94.19 301 THR A O 1
ATOM 2349 N N . VAL A 1 302 ? -6.255 -5.986 19.894 1.00 96.50 302 VAL A N 1
ATOM 2350 C CA . VAL A 1 302 ? -7.671 -5.788 20.243 1.00 96.50 302 VAL A CA 1
ATOM 2351 C C . VAL A 1 302 ? -8.385 -5.106 19.082 1.00 96.50 302 VAL A C 1
ATOM 2353 O O . VAL A 1 302 ? -7.960 -4.032 18.653 1.00 96.50 302 VAL A O 1
ATOM 2356 N N . ASP A 1 303 ? -9.475 -5.704 18.607 1.00 95.25 303 ASP A N 1
ATOM 2357 C CA . ASP A 1 303 ? -10.467 -5.038 17.768 1.00 95.25 303 ASP A CA 1
ATOM 2358 C C . ASP A 1 303 ? -11.434 -4.244 18.654 1.00 95.25 303 ASP A C 1
ATOM 2360 O O . ASP A 1 303 ? -12.342 -4.780 19.294 1.00 95.25 303 ASP A O 1
ATOM 2364 N N . TYR A 1 304 ? -11.244 -2.926 18.685 1.00 94.88 304 TYR A N 1
ATOM 2365 C CA . TYR A 1 304 ? -12.097 -2.022 19.456 1.00 94.88 304 TYR A CA 1
ATOM 2366 C C . TYR A 1 304 ? -13.554 -1.981 18.955 1.00 94.88 304 TYR A C 1
ATOM 2368 O O . TYR A 1 304 ? -14.443 -1.530 19.684 1.00 94.88 304 TYR A O 1
ATOM 2376 N N . SER A 1 305 ? -13.832 -2.478 17.748 1.00 94.75 305 SER A N 1
ATOM 2377 C CA . SER A 1 305 ? -15.195 -2.585 17.210 1.00 94.75 305 SER A CA 1
ATOM 2378 C C . SER A 1 305 ? -15.973 -3.689 17.922 1.00 94.75 305 SER A C 1
ATOM 2380 O O . SER A 1 305 ? -17.113 -3.470 18.332 1.00 94.75 305 SER A O 1
ATOM 2382 N N . GLY A 1 306 ? -15.332 -4.831 18.183 1.00 95.25 306 GLY A N 1
ATOM 2383 C CA . GLY A 1 306 ? -15.895 -5.880 19.032 1.00 95.25 306 GLY A CA 1
ATOM 2384 C C . GLY A 1 306 ? -16.122 -5.405 20.473 1.00 95.25 306 GLY A C 1
ATOM 2385 O O . GLY A 1 306 ? -17.203 -5.614 21.028 1.00 95.25 306 GLY A O 1
ATOM 2386 N N . VAL A 1 307 ? -15.183 -4.629 21.038 1.00 97.06 307 VAL A N 1
ATOM 2387 C CA . VAL A 1 307 ? -15.363 -3.981 22.355 1.00 97.06 307 VAL A CA 1
ATOM 2388 C C . VAL A 1 307 ? -16.582 -3.055 22.366 1.00 97.06 307 VAL A C 1
ATOM 2390 O O . VAL A 1 307 ? -17.334 -3.032 23.337 1.00 97.06 307 VAL A O 1
ATOM 2393 N N . THR A 1 308 ? -16.828 -2.323 21.280 1.00 96.56 308 THR A N 1
ATOM 2394 C CA . THR A 1 308 ? -18.025 -1.479 21.154 1.00 96.56 308 THR A CA 1
ATOM 2395 C C . THR A 1 308 ? -19.305 -2.319 21.172 1.00 96.56 308 THR A C 1
ATOM 2397 O O . THR A 1 308 ? -20.274 -1.920 21.813 1.00 96.56 308 THR A O 1
ATOM 2400 N N . GLY A 1 309 ? -19.300 -3.510 20.564 1.00 97.00 309 GLY A N 1
ATOM 2401 C CA . GLY A 1 309 ? -20.396 -4.478 20.680 1.00 97.00 309 GLY A CA 1
ATOM 2402 C C . GLY A 1 309 ? -20.715 -4.850 22.133 1.00 97.00 309 GLY A C 1
ATOM 2403 O O . GLY A 1 309 ? -21.882 -4.820 22.528 1.00 97.00 309 GLY A O 1
ATOM 2404 N N . LEU A 1 310 ? -19.691 -5.112 22.957 1.00 97.88 310 LEU A N 1
ATOM 2405 C CA . LEU A 1 310 ? -19.867 -5.344 24.399 1.00 97.88 310 LEU A CA 1
ATOM 2406 C C . LEU A 1 310 ? -20.477 -4.123 25.096 1.00 97.88 310 LEU A C 1
ATOM 2408 O O . LEU A 1 310 ? -21.424 -4.268 25.863 1.00 97.88 310 LEU A O 1
ATOM 2412 N N . LEU A 1 311 ? -19.972 -2.919 24.813 1.00 97.94 311 LEU A N 1
ATOM 2413 C CA . LEU A 1 311 ? -20.467 -1.680 25.424 1.00 97.94 311 LEU A CA 1
ATOM 2414 C C . LEU A 1 311 ? -21.937 -1.395 25.081 1.00 97.94 311 LEU A C 1
ATOM 2416 O O . LEU A 1 311 ? -22.682 -0.942 25.950 1.00 97.94 311 LEU A O 1
ATOM 2420 N N . VAL A 1 312 ? -22.375 -1.699 23.854 1.00 98.31 312 VAL A N 1
ATOM 2421 C CA . VAL A 1 312 ? -23.793 -1.609 23.463 1.00 98.31 312 VAL A CA 1
ATOM 2422 C C . VAL A 1 312 ? -24.649 -2.489 24.369 1.00 98.31 312 VAL A C 1
ATOM 2424 O O . VAL A 1 312 ? -25.680 -2.042 24.868 1.00 98.31 312 VAL A O 1
ATOM 2427 N N . GLN A 1 313 ? -24.217 -3.721 24.626 1.00 98.19 313 GLN A N 1
ATOM 2428 C CA . GLN A 1 313 ? -24.979 -4.630 25.468 1.00 98.19 313 GLN A CA 1
ATOM 2429 C C . GLN A 1 313 ? -24.912 -4.266 26.957 1.00 98.19 313 GLN A C 1
ATOM 2431 O O . GLN A 1 313 ? -25.919 -4.381 27.648 1.00 98.19 313 GLN A O 1
ATOM 2436 N N . VAL A 1 314 ? -23.777 -3.747 27.441 1.00 98.31 314 VAL A N 1
ATOM 2437 C CA . VAL A 1 314 ? -23.674 -3.167 28.793 1.00 98.31 314 VAL A CA 1
ATOM 2438 C C . VAL A 1 314 ? -24.709 -2.061 28.980 1.00 98.31 314 VAL A C 1
ATOM 2440 O O . VAL A 1 314 ? -25.367 -2.021 30.018 1.00 98.31 314 VAL A O 1
ATOM 2443 N N . ALA A 1 315 ? -24.868 -1.177 27.989 1.00 98.38 315 ALA A N 1
ATOM 2444 C CA . ALA A 1 315 ? -25.853 -0.103 28.049 1.00 98.38 315 ALA A CA 1
ATOM 2445 C C . ALA A 1 315 ? -27.283 -0.655 28.122 1.00 98.38 315 ALA A C 1
ATOM 2447 O O . ALA A 1 315 ? -28.046 -0.215 28.974 1.00 98.38 315 ALA A O 1
ATOM 2448 N N . ARG A 1 316 ? -27.615 -1.660 27.300 1.00 98.31 316 ARG A N 1
ATOM 2449 C CA . ARG A 1 316 ? -28.938 -2.305 27.312 1.00 98.31 316 ARG A CA 1
ATOM 2450 C C . ARG A 1 316 ? -29.248 -3.004 28.633 1.00 98.31 316 ARG A C 1
ATOM 2452 O O . ARG A 1 316 ? -30.268 -2.718 29.236 1.00 98.31 316 ARG A O 1
ATOM 2459 N N . GLU A 1 317 ? -28.350 -3.856 29.120 1.00 98.31 317 GLU A N 1
ATOM 2460 C CA . GLU A 1 317 ? -28.543 -4.541 30.406 1.00 98.31 317 GLU A CA 1
ATOM 2461 C C . GLU A 1 317 ? -28.631 -3.559 31.580 1.00 98.31 317 GLU A C 1
ATOM 2463 O O . GLU A 1 317 ? -29.344 -3.803 32.552 1.00 98.31 317 GLU A O 1
ATOM 2468 N N . SER A 1 318 ? -27.889 -2.450 31.518 1.00 98.12 318 SER A N 1
ATOM 2469 C CA . SER A 1 318 ? -27.970 -1.407 32.542 1.00 98.12 318 SER A CA 1
ATOM 2470 C C . SER A 1 318 ? -29.313 -0.681 32.493 1.00 98.12 318 SER A C 1
ATOM 2472 O O . SER A 1 318 ? -29.893 -0.450 33.548 1.00 98.12 318 SER A O 1
ATOM 2474 N N . ASP A 1 319 ? -29.815 -0.362 31.299 1.00 98.31 319 ASP A N 1
ATOM 2475 C CA . ASP A 1 319 ? -31.120 0.275 31.082 1.00 98.31 319 ASP A CA 1
ATOM 2476 C C . ASP A 1 319 ? -32.279 -0.620 31.550 1.00 98.31 319 ASP A C 1
ATOM 2478 O O . ASP A 1 319 ? -33.150 -0.170 32.295 1.00 98.31 319 ASP A O 1
ATOM 2482 N N . ASP A 1 320 ? -32.223 -1.920 31.242 1.00 97.69 320 ASP A N 1
ATOM 2483 C CA . ASP A 1 320 ? -33.197 -2.910 31.718 1.00 97.69 320 ASP A CA 1
ATOM 2484 C C . ASP A 1 320 ? -33.218 -2.970 33.260 1.00 97.69 320 ASP A C 1
ATOM 2486 O O . ASP A 1 320 ? -34.280 -2.979 33.888 1.00 97.69 320 ASP A O 1
ATOM 2490 N N . ARG A 1 321 ? -32.038 -2.961 33.902 1.00 97.25 321 ARG A N 1
ATOM 2491 C CA . ARG A 1 321 ? -31.919 -2.948 35.372 1.00 97.25 321 ARG A CA 1
ATOM 2492 C C . ARG A 1 321 ? -32.409 -1.642 35.989 1.00 97.25 321 ARG A C 1
ATOM 2494 O O . ARG A 1 321 ? -33.004 -1.682 37.062 1.00 97.25 321 ARG A O 1
ATOM 2501 N N . ILE A 1 322 ? -32.133 -0.504 35.355 1.00 98.12 322 ILE A N 1
ATOM 2502 C CA . ILE A 1 322 ? -32.617 0.806 35.805 1.00 98.12 322 ILE A CA 1
ATOM 2503 C C . ILE A 1 322 ? -34.143 0.828 35.744 1.00 98.12 322 ILE A C 1
ATOM 2505 O O . ILE A 1 322 ? -34.767 1.130 36.756 1.00 98.12 322 ILE A O 1
ATOM 2509 N N . THR A 1 323 ? -34.731 0.410 34.622 1.00 98.12 323 THR A N 1
ATOM 2510 C CA . THR A 1 323 ? -36.187 0.329 34.439 1.00 98.12 323 THR A CA 1
ATOM 2511 C C . THR A 1 323 ? -36.833 -0.525 35.529 1.00 98.12 323 THR A C 1
ATOM 2513 O O . THR A 1 323 ? -37.752 -0.074 36.210 1.00 98.12 323 THR A O 1
ATOM 2516 N N . ALA A 1 324 ? -36.291 -1.721 35.782 1.00 97.75 324 ALA A N 1
ATOM 2517 C CA . ALA A 1 324 ? -36.802 -2.605 36.829 1.00 97.75 324 ALA A CA 1
ATOM 2518 C C . ALA A 1 324 ? -36.718 -1.973 38.234 1.00 97.75 324 ALA A C 1
ATOM 2520 O O . ALA A 1 324 ? -37.657 -2.073 39.023 1.00 97.75 324 ALA A O 1
ATOM 2521 N N . LEU A 1 325 ? -35.611 -1.289 38.548 1.00 98.19 325 LEU A N 1
ATOM 2522 C CA . LEU A 1 325 ? -35.446 -0.588 39.825 1.00 98.19 325 LEU A CA 1
ATOM 2523 C C . LEU A 1 325 ? -36.380 0.622 39.956 1.00 98.19 325 LEU A C 1
ATOM 2525 O O . LEU A 1 325 ? -36.815 0.944 41.062 1.00 98.19 325 LEU A O 1
ATOM 2529 N N . GLU A 1 326 ? -36.674 1.327 38.868 1.00 97.75 326 GLU A N 1
ATOM 2530 C CA . GLU A 1 326 ? -37.622 2.443 38.863 1.00 97.75 326 GLU A CA 1
ATOM 2531 C C . GLU A 1 326 ? -39.055 1.964 39.108 1.00 97.75 326 GLU A C 1
ATOM 2533 O O . GLU A 1 326 ? -39.762 2.557 39.927 1.00 97.75 326 GLU A O 1
ATOM 2538 N N . GLU A 1 327 ? -39.456 0.861 38.474 1.00 97.75 327 GLU A N 1
ATOM 2539 C CA . GLU A 1 327 ? -40.750 0.212 38.702 1.00 97.75 327 GLU A CA 1
ATOM 2540 C C . GLU A 1 327 ? -40.896 -0.265 40.153 1.00 97.75 327 GLU A C 1
ATOM 2542 O O . GLU A 1 327 ? -41.890 0.056 40.813 1.00 97.75 327 GLU A O 1
ATOM 2547 N N . GLU A 1 328 ? -39.880 -0.947 40.694 1.00 97.69 328 GLU A N 1
ATOM 2548 C CA . GLU A 1 328 ? -39.866 -1.383 42.095 1.00 97.69 328 GLU A CA 1
ATOM 2549 C C . GLU A 1 328 ? -39.975 -0.184 43.050 1.00 97.69 328 GLU A C 1
ATOM 2551 O O . GLU A 1 328 ? -40.782 -0.183 43.982 1.00 97.69 328 GLU A O 1
ATOM 2556 N N . ASN A 1 329 ? -39.215 0.887 42.803 1.00 97.50 329 ASN A N 1
ATOM 2557 C CA . ASN A 1 329 ? -39.289 2.103 43.613 1.00 97.50 329 ASN A CA 1
ATOM 2558 C C . ASN A 1 329 ? -40.664 2.779 43.540 1.00 97.50 329 ASN A C 1
ATOM 2560 O O . ASN A 1 329 ? -41.139 3.301 44.554 1.00 97.50 329 ASN A O 1
ATOM 2564 N N . ALA A 1 330 ? -41.308 2.797 42.372 1.00 96.94 330 ALA A N 1
ATOM 2565 C CA . ALA A 1 330 ? -42.650 3.347 42.214 1.00 96.94 330 ALA A CA 1
ATOM 2566 C C . ALA A 1 330 ? -43.675 2.547 43.032 1.00 96.94 330 ALA A C 1
ATOM 2568 O O . ALA A 1 330 ? -44.467 3.137 43.775 1.00 96.94 330 ALA A O 1
ATOM 2569 N N . GLU A 1 331 ? -43.610 1.215 42.974 1.00 96.88 331 GLU A N 1
ATOM 2570 C CA . GLU A 1 331 ? -44.481 0.337 43.756 1.00 96.88 331 GLU A CA 1
ATOM 2571 C C . GLU A 1 331 ? -44.247 0.501 45.267 1.00 96.88 331 GLU A C 1
ATOM 2573 O O . GLU A 1 331 ? -45.199 0.653 46.040 1.00 96.88 331 GLU A O 1
ATOM 2578 N N . LEU A 1 332 ? -42.984 0.530 45.706 1.00 97.19 332 LEU A N 1
ATOM 2579 C CA . LEU A 1 332 ? -42.631 0.734 47.111 1.00 97.19 332 LEU A CA 1
ATOM 2580 C C . LEU A 1 332 ? -43.150 2.076 47.638 1.00 97.19 332 LEU A C 1
ATOM 2582 O O . LEU A 1 332 ? -43.708 2.127 48.735 1.00 97.19 3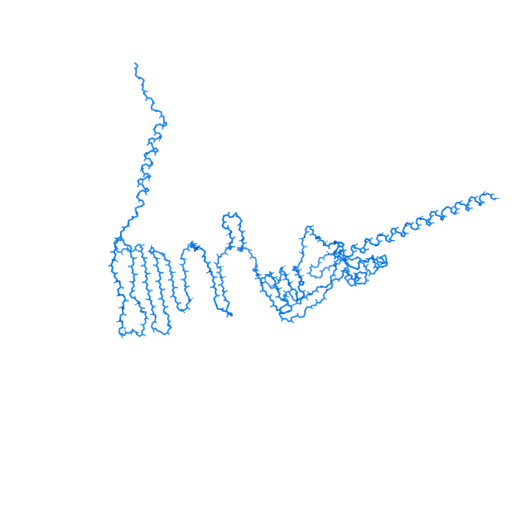32 LEU A O 1
ATOM 2586 N N . ARG A 1 333 ? -43.036 3.153 46.851 1.00 95.75 333 ARG A N 1
ATOM 2587 C CA . ARG A 1 333 ? -43.591 4.470 47.207 1.00 95.75 333 ARG A CA 1
ATOM 2588 C C . ARG A 1 333 ? -45.114 4.441 47.321 1.00 95.75 333 ARG A C 1
ATOM 2590 O O . ARG A 1 333 ? -45.659 5.031 48.253 1.00 95.75 333 ARG A O 1
ATOM 2597 N N . GLN A 1 334 ? -45.804 3.737 46.423 1.00 95.94 334 GLN A N 1
ATOM 2598 C CA . GLN A 1 334 ? -47.259 3.584 46.489 1.00 95.94 334 GLN A CA 1
ATOM 2599 C C . GLN A 1 334 ? -47.689 2.820 47.749 1.00 95.94 334 GLN A C 1
ATOM 2601 O O . GLN A 1 334 ? -48.601 3.254 48.457 1.00 95.94 334 GLN A O 1
ATOM 2606 N N . ARG A 1 335 ? -47.012 1.708 48.066 1.00 95.69 335 ARG A N 1
ATOM 2607 C CA . ARG A 1 335 ? -47.270 0.919 49.281 1.00 95.69 335 ARG A CA 1
ATOM 2608 C C . ARG A 1 335 ? -47.009 1.733 50.548 1.00 95.69 335 ARG A C 1
ATOM 2610 O O . ARG A 1 335 ? -47.825 1.692 51.466 1.00 95.69 335 ARG A O 1
ATOM 2617 N N . LEU A 1 336 ? -45.913 2.493 50.589 1.00 95.38 336 LEU A N 1
ATOM 2618 C CA . LEU A 1 336 ? -45.583 3.362 51.719 1.00 95.38 336 LEU A CA 1
ATOM 2619 C C . LEU A 1 336 ? -46.672 4.419 51.942 1.00 95.38 336 LEU A C 1
ATOM 2621 O O . LEU A 1 336 ? -47.168 4.547 53.057 1.00 95.38 336 LEU A O 1
ATOM 2625 N N . SER A 1 337 ? -47.116 5.092 50.876 1.00 94.44 337 SER A N 1
ATOM 2626 C CA . SER A 1 337 ? -48.198 6.081 50.954 1.00 94.44 337 SER A CA 1
ATOM 2627 C C . SER A 1 337 ? -49.511 5.475 51.468 1.00 94.44 337 SER A C 1
ATOM 2629 O O . SER A 1 337 ? -50.190 6.076 52.302 1.00 94.44 337 SER A O 1
ATOM 2631 N N . ALA A 1 338 ? -49.854 4.256 51.038 1.00 93.25 338 ALA A N 1
ATOM 2632 C CA . ALA A 1 338 ? -51.033 3.549 51.535 1.00 93.25 338 ALA A CA 1
ATOM 2633 C C . ALA A 1 338 ? -50.933 3.217 53.037 1.00 93.25 338 ALA A C 1
ATOM 2635 O O . ALA A 1 338 ? -51.919 3.340 53.766 1.00 93.25 338 ALA A O 1
ATOM 2636 N N . ILE A 1 339 ? -49.746 2.826 53.514 1.00 94.62 339 ILE A N 1
ATOM 2637 C CA . ILE A 1 339 ? -49.490 2.554 54.937 1.00 94.62 339 ILE A CA 1
ATOM 2638 C C . ILE A 1 339 ? -49.575 3.843 55.760 1.00 94.62 339 ILE A C 1
ATOM 2640 O O . ILE A 1 339 ? -50.230 3.850 56.801 1.00 94.62 339 ILE A O 1
ATOM 2644 N N . GLU A 1 340 ? -48.956 4.931 55.300 1.00 93.56 340 GLU A N 1
ATOM 2645 C CA . GLU A 1 340 ? -49.002 6.237 55.969 1.00 93.56 340 GLU A CA 1
ATOM 2646 C C . GLU A 1 340 ? -50.442 6.753 56.099 1.00 93.56 340 GLU A C 1
ATOM 2648 O O . GLU A 1 340 ? -50.847 7.187 57.179 1.00 93.56 340 GLU A O 1
ATOM 2653 N N . ALA A 1 341 ? -51.249 6.623 55.041 1.00 91.69 341 ALA A N 1
ATOM 2654 C CA . ALA A 1 341 ? -52.667 6.974 55.070 1.00 91.69 341 ALA A CA 1
ATOM 2655 C C . ALA A 1 341 ? -53.460 6.120 56.077 1.00 91.69 341 ALA A C 1
ATOM 2657 O O . ALA A 1 341 ? -54.282 6.646 56.829 1.00 91.69 341 ALA A O 1
ATOM 2658 N N . ALA A 1 342 ? -53.191 4.812 56.137 1.00 90.44 342 ALA A N 1
ATOM 2659 C CA . ALA A 1 342 ? -53.826 3.922 57.106 1.00 90.44 342 ALA A CA 1
ATOM 2660 C C . ALA A 1 342 ? -53.439 4.269 58.555 1.00 90.44 342 ALA A C 1
ATOM 2662 O O . ALA A 1 342 ? -54.291 4.215 59.444 1.00 90.44 342 ALA A O 1
ATOM 2663 N N . LEU A 1 343 ? -52.183 4.656 58.800 1.00 89.94 343 LEU A N 1
ATOM 2664 C CA . LEU A 1 343 ? -51.704 5.051 60.125 1.00 89.94 343 LEU A CA 1
ATOM 2665 C C . LEU A 1 343 ? -52.331 6.370 60.595 1.00 89.94 343 LEU A C 1
ATOM 2667 O O . LEU A 1 343 ? -52.703 6.478 61.756 1.00 89.94 343 LEU A O 1
ATOM 2671 N N . ALA A 1 344 ? -52.483 7.344 59.692 1.00 85.94 344 ALA A N 1
ATOM 2672 C CA . ALA A 1 344 ? -53.105 8.636 59.985 1.00 85.94 344 ALA A CA 1
ATOM 2673 C C . ALA A 1 344 ? -54.622 8.544 60.247 1.00 85.94 344 ALA A C 1
ATOM 2675 O O . ALA A 1 344 ? -55.208 9.469 60.803 1.00 85.94 344 ALA A O 1
ATOM 2676 N N . SER A 1 345 ? -55.261 7.446 59.832 1.00 78.00 345 SER A N 1
ATOM 2677 C CA . SER A 1 345 ? -56.698 7.198 60.022 1.00 78.00 345 SER A CA 1
ATOM 2678 C C . SER A 1 345 ? -57.067 6.508 61.348 1.00 78.00 345 SER A C 1
ATOM 2680 O O . SER A 1 345 ? -58.249 6.247 61.578 1.00 78.00 345 SER A O 1
ATOM 2682 N N . LYS A 1 346 ? -56.082 6.192 62.199 1.00 59.66 346 LYS A N 1
ATOM 2683 C CA . LYS A 1 346 ? -56.257 5.581 63.528 1.00 59.66 346 LYS A CA 1
ATOM 2684 C C . LYS A 1 346 ? -56.094 6.598 64.649 1.00 59.66 346 LYS A C 1
ATOM 2686 O O . LYS A 1 346 ? -56.817 6.441 65.656 1.00 59.66 346 LYS A O 1
#